Protein AF-A0AA88Y1U9-F1 (afdb_monomer_lite)

Organism: Pinctada imbricata (NCBI:txid66713)

Structure (mmCIF, N/CA/C/O backbone):
data_AF-A0AA88Y1U9-F1
#
_entry.id   AF-A0AA88Y1U9-F1
#
loop_
_atom_site.group_PDB
_atom_site.id
_atom_site.type_symbol
_atom_site.label_atom_id
_atom_site.label_alt_id
_atom_site.label_comp_id
_atom_site.label_asym_id
_atom_site.label_entity_id
_atom_site.label_seq_id
_atom_site.pdbx_PDB_ins_code
_atom_site.Cartn_x
_atom_site.Cartn_y
_atom_site.Cartn_z
_atom_site.occupancy
_atom_site.B_iso_or_equiv
_atom_site.auth_seq_id
_atom_site.auth_comp_id
_atom_site.auth_asym_id
_atom_site.auth_atom_id
_atom_site.pdbx_PDB_model_num
ATOM 1 N N . MET A 1 1 ? -5.758 51.420 25.381 1.00 36.38 1 MET A N 1
ATOM 2 C CA . MET A 1 1 ? -6.878 50.527 25.041 1.00 36.38 1 MET A CA 1
ATOM 3 C C . MET A 1 1 ? -6.573 50.091 23.621 1.00 36.38 1 MET A C 1
ATOM 5 O O . MET A 1 1 ? -6.833 50.848 22.703 1.00 36.38 1 MET A O 1
ATOM 9 N N . GLU A 1 2 ? -5.790 49.022 23.488 1.00 37.34 2 GLU A N 1
ATOM 10 C CA . GLU A 1 2 ? -5.389 48.462 22.191 1.00 37.34 2 GLU A CA 1
ATOM 11 C C . GLU A 1 2 ? -6.467 47.459 21.787 1.00 37.34 2 GLU A C 1
ATOM 13 O O . GLU A 1 2 ? -6.742 46.513 22.527 1.00 37.34 2 GLU A O 1
ATOM 18 N N . GLU A 1 3 ? -7.131 47.739 20.669 1.00 34.06 3 GLU A N 1
ATOM 19 C CA . GLU A 1 3 ? -8.146 46.877 20.071 1.00 34.06 3 GLU A CA 1
ATOM 20 C C . GLU A 1 3 ? -7.476 45.636 19.475 1.00 34.06 3 GLU A C 1
ATOM 22 O O . GLU A 1 3 ? -6.518 45.722 18.708 1.00 34.06 3 GLU A O 1
ATOM 27 N N . ILE A 1 4 ? -7.972 44.468 19.871 1.00 36.25 4 ILE A N 1
ATOM 28 C CA . ILE A 1 4 ? -7.560 43.175 19.333 1.00 36.25 4 ILE A CA 1
ATOM 29 C C . ILE A 1 4 ? -8.359 42.964 18.042 1.00 36.25 4 ILE A C 1
ATOM 31 O O . ILE A 1 4 ? -9.563 42.734 18.102 1.00 36.25 4 ILE A O 1
ATOM 35 N N . GLU A 1 5 ? -7.700 43.054 16.884 1.00 36.53 5 GLU A N 1
ATOM 36 C CA . GLU A 1 5 ? -8.257 42.624 15.594 1.00 36.53 5 GLU A CA 1
ATOM 37 C C . GLU A 1 5 ? -8.439 41.096 15.592 1.00 36.53 5 GLU A C 1
ATOM 39 O O . GLU A 1 5 ? -7.468 40.334 15.529 1.00 36.53 5 GLU A O 1
ATOM 44 N N . GLU A 1 6 ? -9.689 40.633 15.632 1.00 34.62 6 GLU A N 1
ATOM 45 C CA . GLU A 1 6 ? -10.038 39.253 15.295 1.00 34.62 6 GLU A CA 1
ATOM 46 C C . GLU A 1 6 ? -9.865 39.047 13.784 1.00 34.62 6 GLU A C 1
ATOM 48 O O . GLU A 1 6 ? -10.647 39.534 12.970 1.00 34.62 6 GLU A O 1
ATOM 53 N N . ARG A 1 7 ? -8.815 38.321 13.386 1.00 34.34 7 ARG A N 1
ATOM 54 C CA . ARG A 1 7 ? -8.676 37.824 12.013 1.00 34.34 7 ARG A CA 1
ATOM 55 C C . ARG A 1 7 ? -9.454 36.523 11.882 1.00 34.34 7 ARG A C 1
ATOM 57 O O . ARG A 1 7 ? -9.049 35.508 12.447 1.00 34.34 7 ARG A O 1
ATOM 64 N N . GLU A 1 8 ? -10.546 36.561 11.124 1.00 34.31 8 GLU A N 1
ATOM 65 C CA . GLU A 1 8 ? -11.287 35.368 10.718 1.00 34.31 8 GLU A CA 1
ATOM 66 C C . GLU A 1 8 ? -10.338 34.369 10.040 1.00 34.31 8 GLU A C 1
ATOM 68 O O . GLU A 1 8 ? -9.573 34.706 9.130 1.00 34.31 8 GLU A O 1
ATOM 73 N N . ALA A 1 9 ? -10.356 33.127 10.524 1.00 34.34 9 ALA A N 1
ATOM 74 C CA . ALA A 1 9 ? -9.626 32.034 9.912 1.00 34.34 9 ALA A CA 1
ATOM 75 C C . ALA A 1 9 ? -10.225 31.782 8.525 1.00 34.34 9 ALA A C 1
ATOM 77 O O . ALA A 1 9 ? -11.358 31.326 8.406 1.00 34.34 9 ALA A O 1
ATOM 78 N N . ALA A 1 10 ? -9.467 32.105 7.477 1.00 32.41 10 ALA A N 1
ATOM 79 C CA . ALA A 1 10 ? -9.840 31.769 6.115 1.00 32.41 10 ALA A CA 1
ATOM 80 C C . ALA A 1 10 ? -9.986 30.245 6.002 1.00 32.41 10 ALA A C 1
ATOM 82 O O . ALA A 1 10 ? -8.993 29.514 6.051 1.00 32.41 10 ALA A O 1
ATOM 83 N N . ASP A 1 11 ? -11.226 29.777 5.861 1.00 31.45 11 ASP A N 1
ATOM 84 C CA . ASP A 1 11 ? -11.521 28.401 5.492 1.00 31.45 11 ASP A CA 1
ATOM 85 C C . ASP A 1 11 ? -10.835 28.109 4.156 1.00 31.45 11 ASP A C 1
ATOM 87 O O . ASP A 1 11 ? -11.200 28.627 3.097 1.00 31.45 11 ASP A O 1
ATOM 91 N N . ILE A 1 12 ? -9.797 27.274 4.208 1.00 35.47 12 ILE A N 1
ATOM 92 C CA . ILE A 1 12 ? -9.164 26.715 3.020 1.00 35.47 12 ILE A CA 1
ATOM 93 C C . ILE A 1 12 ? -10.166 25.719 2.438 1.00 35.47 12 ILE A C 1
ATOM 95 O O . ILE A 1 12 ? -10.174 24.535 2.781 1.00 35.47 12 ILE A O 1
ATOM 99 N N . VAL A 1 13 ? -11.038 26.214 1.562 1.00 31.66 13 VAL A N 1
ATOM 100 C CA . VAL A 1 13 ? -11.846 25.380 0.677 1.00 31.66 13 VAL A CA 1
ATOM 101 C C . VAL A 1 13 ? -10.869 24.681 -0.261 1.00 31.66 13 VAL A C 1
ATOM 103 O O . VAL A 1 13 ? -10.379 25.263 -1.229 1.00 31.66 13 VAL A O 1
ATOM 106 N N . TYR A 1 14 ? -10.543 23.427 0.050 1.00 38.19 14 TYR A N 1
ATOM 107 C CA . TYR A 1 14 ? -9.938 22.533 -0.925 1.00 38.19 14 TYR A CA 1
ATOM 108 C C . TYR A 1 14 ? -10.957 22.370 -2.050 1.00 38.19 14 TYR A C 1
ATOM 110 O O . TYR A 1 14 ? -11.951 21.668 -1.894 1.00 38.19 14 TYR A O 1
ATOM 118 N N . GLY A 1 15 ? -10.738 23.076 -3.158 1.00 31.67 15 GLY A N 1
ATOM 119 C CA . GLY A 1 15 ? -11.457 22.803 -4.388 1.00 31.67 15 GLY A CA 1
ATOM 120 C C . GLY A 1 15 ? -11.212 21.348 -4.758 1.00 31.67 15 GLY A C 1
ATOM 121 O O . GLY A 1 15 ? -10.072 20.965 -5.023 1.00 31.67 15 GLY A O 1
ATOM 122 N N . GLU A 1 16 ? -12.272 20.545 -4.740 1.0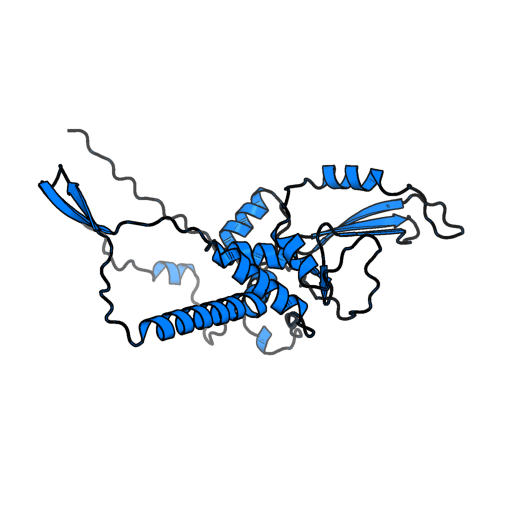0 39.91 16 GLU A N 1
ATOM 123 C CA . GLU A 1 16 ? -12.313 19.275 -5.449 1.00 39.91 16 GLU A CA 1
ATOM 124 C C . GLU A 1 16 ? -12.127 19.608 -6.929 1.00 39.91 16 GLU A C 1
ATOM 126 O O . GLU A 1 16 ? -13.058 19.983 -7.638 1.00 39.91 16 GLU A O 1
ATOM 131 N N . LYS A 1 17 ? -10.878 19.558 -7.390 1.00 35.09 17 LYS A N 1
ATOM 132 C CA . LYS A 1 17 ? -10.650 19.183 -8.772 1.00 35.09 17 LYS A CA 1
ATOM 133 C C . LYS A 1 17 ? -10.941 17.696 -8.816 1.00 35.09 17 LYS A C 1
ATOM 135 O O . LYS A 1 17 ? -10.204 16.897 -8.238 1.00 35.09 17 LYS A O 1
ATOM 140 N N . ASP A 1 18 ? -12.061 17.357 -9.435 1.00 37.19 18 ASP A N 1
ATOM 141 C CA . ASP A 1 18 ? -12.240 16.043 -10.023 1.00 37.19 18 ASP A CA 1
ATOM 142 C C . ASP A 1 18 ? -11.160 15.908 -11.100 1.00 37.19 18 ASP A C 1
ATOM 144 O O . ASP A 1 18 ? -11.355 16.269 -12.260 1.00 37.19 18 ASP A O 1
ATOM 148 N N . ASP A 1 19 ? -9.973 15.473 -10.677 1.00 35.91 19 ASP A N 1
ATOM 149 C CA . ASP A 1 19 ? -8.932 14.974 -11.564 1.00 35.91 19 ASP A CA 1
ATOM 150 C C . ASP A 1 19 ? -9.428 13.623 -12.110 1.00 35.91 19 ASP A C 1
ATOM 152 O O . ASP A 1 19 ? -8.949 12.553 -11.741 1.00 35.91 19 ASP A O 1
ATOM 156 N N . ASP A 1 20 ? -10.432 13.688 -12.987 1.00 40.12 20 ASP A N 1
ATOM 157 C CA . ASP A 1 20 ? -10.845 12.642 -13.931 1.00 40.12 20 ASP A CA 1
ATOM 158 C C . ASP A 1 20 ? -9.807 12.534 -15.077 1.00 40.12 20 ASP A C 1
ATOM 160 O O . ASP A 1 20 ? -10.129 12.312 -16.245 1.00 40.12 20 ASP A O 1
ATOM 164 N N . ASP A 1 21 ? -8.525 12.720 -14.751 1.00 37.62 21 ASP A N 1
ATOM 165 C CA . ASP A 1 21 ? -7.414 12.541 -15.677 1.00 37.62 21 ASP A CA 1
ATOM 166 C C . ASP A 1 21 ? -7.117 11.043 -15.772 1.00 37.62 21 ASP A C 1
ATOM 168 O O . ASP A 1 21 ? -6.319 10.506 -15.006 1.00 37.62 21 ASP A O 1
ATOM 172 N N . ASP A 1 22 ? -7.822 10.384 -16.700 1.00 43.00 22 ASP A N 1
ATOM 173 C CA . ASP A 1 22 ? -7.445 9.158 -17.424 1.00 43.00 22 ASP A CA 1
ATOM 174 C C . ASP A 1 22 ? -6.443 8.257 -16.673 1.00 43.00 22 ASP A C 1
ATOM 176 O O . ASP A 1 22 ? -5.303 8.030 -17.094 1.00 43.00 22 ASP A O 1
ATOM 180 N N . GLU A 1 23 ? -6.844 7.776 -15.492 1.00 41.03 23 GLU A N 1
ATOM 181 C CA . GLU A 1 23 ? -5.995 6.906 -14.692 1.00 41.03 23 GLU A CA 1
ATOM 182 C C . GLU A 1 23 ? -5.887 5.565 -15.422 1.00 41.03 23 GLU A C 1
ATOM 184 O O . GLU A 1 23 ? -6.873 4.839 -15.566 1.00 41.03 23 GLU A O 1
ATOM 189 N N . THR A 1 24 ? -4.676 5.212 -15.869 1.00 39.81 24 THR A N 1
ATOM 190 C CA . THR A 1 24 ? -4.354 3.863 -16.345 1.00 39.81 24 THR A CA 1
ATOM 191 C C . THR A 1 24 ? -4.876 2.853 -15.335 1.00 39.81 24 THR A C 1
ATOM 193 O O . THR A 1 24 ? -4.304 2.694 -14.257 1.00 39.81 24 THR A O 1
ATOM 196 N N . VAL A 1 25 ? -5.991 2.206 -15.679 1.00 43.97 25 VAL A N 1
ATOM 197 C CA . VAL A 1 25 ? -6.664 1.250 -14.808 1.00 43.97 25 VAL A CA 1
ATOM 198 C C . VAL A 1 25 ? -5.683 0.120 -14.549 1.00 43.97 25 VAL A C 1
ATOM 200 O O . VAL A 1 25 ? -5.387 -0.664 -15.452 1.00 43.97 25 VAL A O 1
ATOM 203 N N . GLU A 1 26 ? -5.171 0.045 -13.324 1.00 51.50 26 GLU A N 1
ATOM 204 C CA . GLU A 1 26 ? -4.328 -1.053 -12.868 1.00 51.50 26 GLU A CA 1
ATOM 205 C C . GLU A 1 26 ? -5.144 -2.345 -12.949 1.00 51.50 26 GLU A C 1
ATOM 207 O O . GLU A 1 26 ? -5.971 -2.670 -12.083 1.00 51.50 26 GLU A O 1
ATOM 212 N N . SER A 1 27 ? -4.966 -3.053 -14.061 1.00 54.16 27 SER A N 1
ATOM 213 C CA . SER A 1 27 ? -5.475 -4.398 -14.247 1.00 54.16 27 SER A CA 1
ATOM 214 C C . SER A 1 27 ? -4.444 -5.361 -13.685 1.00 54.16 27 SER A C 1
ATOM 216 O O . SER A 1 27 ? -3.319 -5.429 -14.184 1.00 54.16 27 SER A O 1
ATOM 218 N N . GLU A 1 28 ? -4.841 -6.103 -12.654 1.00 63.53 28 GLU A N 1
ATOM 219 C CA . GLU A 1 28 ? -4.108 -7.287 -12.217 1.00 63.53 28 GLU A CA 1
ATOM 220 C C . GLU A 1 28 ? -3.889 -8.230 -13.405 1.00 63.53 28 GLU A C 1
ATOM 222 O O . GLU A 1 28 ? -4.702 -8.268 -14.334 1.00 63.53 28 GLU A O 1
ATOM 227 N N . SER A 1 29 ? -2.789 -8.981 -13.396 1.00 59.22 29 SER A N 1
ATOM 228 C CA . SER A 1 29 ? -2.514 -9.910 -14.489 1.00 59.22 29 SER A CA 1
ATOM 229 C C . SER A 1 29 ? -3.546 -11.037 -14.497 1.00 59.22 29 SER A C 1
ATOM 231 O O . SER A 1 29 ? -3.710 -11.730 -13.493 1.00 59.22 29 SER A O 1
ATOM 233 N N . GLU A 1 30 ? -4.205 -11.238 -15.640 1.00 55.09 30 GLU A N 1
ATOM 234 C CA . GLU A 1 30 ? -5.168 -12.331 -15.852 1.00 55.09 30 GLU A CA 1
ATOM 235 C C . GLU A 1 30 ? -4.477 -13.705 -15.866 1.00 55.09 30 GLU A C 1
ATOM 237 O O . GLU A 1 30 ? -5.093 -14.711 -15.518 1.00 55.09 30 GLU A O 1
ATOM 242 N N . ASP A 1 31 ? -3.185 -13.735 -16.204 1.00 56.34 31 ASP A N 1
ATOM 243 C CA . ASP A 1 31 ? -2.359 -14.936 -16.208 1.00 56.34 31 ASP A CA 1
ATOM 244 C C . ASP A 1 31 ? -1.507 -15.030 -14.928 1.00 56.34 31 ASP A C 1
ATOM 246 O O . ASP A 1 31 ? -0.543 -14.287 -14.727 1.00 56.34 31 ASP A O 1
ATOM 250 N N . GLU A 1 32 ? -1.857 -15.959 -14.036 1.00 55.56 32 GLU A N 1
ATOM 251 C CA . GLU A 1 32 ? -1.073 -16.262 -12.829 1.00 55.56 32 GLU A CA 1
ATOM 252 C C . GLU A 1 32 ? 0.241 -17.004 -13.133 1.00 55.56 32 GLU A C 1
ATOM 254 O O . GLU A 1 32 ? 1.115 -17.072 -12.262 1.00 55.56 32 GLU A O 1
ATOM 259 N N . THR A 1 33 ? 0.395 -17.540 -14.350 1.00 51.06 33 THR A N 1
ATOM 260 C CA . THR A 1 33 ? 1.577 -18.289 -14.807 1.00 51.06 33 THR A CA 1
ATOM 261 C C . THR A 1 33 ? 2.585 -17.435 -15.573 1.00 51.06 33 THR A C 1
ATOM 263 O O . THR A 1 33 ? 3.674 -17.910 -15.904 1.00 51.06 33 THR A O 1
ATOM 266 N N . GLU A 1 34 ? 2.268 -16.160 -15.812 1.00 57.88 34 GLU A N 1
ATOM 267 C CA . GLU A 1 34 ? 3.143 -15.233 -16.516 1.00 57.88 34 GLU A CA 1
ATOM 268 C C . GLU A 1 34 ? 4.486 -15.097 -15.774 1.00 57.88 34 GLU A C 1
ATOM 270 O O . GLU A 1 34 ? 4.547 -14.557 -14.664 1.00 57.88 34 GLU A O 1
ATOM 275 N N . VAL A 1 35 ? 5.569 -15.575 -16.405 1.00 55.47 35 VAL A N 1
ATOM 276 C CA . VAL A 1 35 ? 6.918 -15.625 -15.823 1.00 55.47 35 VAL A CA 1
ATOM 277 C C . VAL A 1 35 ? 7.289 -14.257 -15.267 1.00 55.47 35 VAL A C 1
ATOM 279 O O . VAL A 1 35 ? 7.517 -13.284 -15.992 1.00 55.47 35 VAL A O 1
ATOM 282 N N . ILE A 1 36 ? 7.332 -14.183 -13.943 1.00 66.06 36 ILE A N 1
ATOM 283 C CA . ILE A 1 36 ? 7.753 -12.992 -13.235 1.00 66.06 36 ILE A CA 1
ATOM 284 C C . ILE A 1 36 ? 9.270 -12.939 -13.409 1.00 66.06 36 ILE A C 1
ATOM 286 O O . ILE A 1 36 ? 9.971 -13.897 -13.089 1.00 66.06 36 ILE A O 1
ATOM 290 N N . GLY A 1 37 ? 9.770 -11.873 -14.038 1.00 67.12 37 GLY A N 1
ATOM 291 C CA . GLY A 1 37 ? 11.188 -11.783 -14.371 1.00 67.12 37 GLY A CA 1
ATOM 292 C C . GLY A 1 37 ? 12.086 -12.024 -13.147 1.00 67.12 37 GLY A C 1
ATOM 293 O O . GLY A 1 37 ? 11.680 -11.737 -12.022 1.00 67.12 37 GLY A O 1
ATOM 294 N N . PRO A 1 38 ? 13.317 -12.517 -13.348 1.00 77.81 38 PRO A N 1
ATOM 295 C CA . PRO A 1 38 ? 14.179 -13.063 -12.289 1.00 77.81 38 PRO A CA 1
ATOM 296 C C . PRO A 1 38 ? 14.572 -12.085 -11.167 1.00 77.81 38 PRO A C 1
ATOM 298 O O . PRO A 1 38 ? 15.208 -12.494 -10.202 1.00 77.81 38 PRO A O 1
ATOM 301 N N . GLY A 1 39 ? 14.257 -10.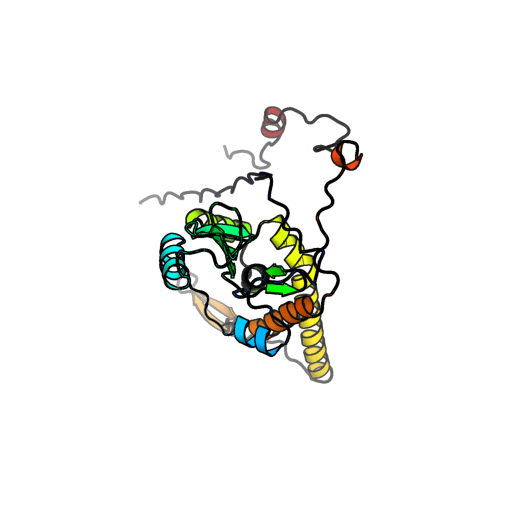795 -11.292 1.00 82.88 39 GLY A N 1
ATOM 302 C CA . GLY A 1 39 ? 14.486 -9.781 -10.266 1.00 82.88 39 GLY A CA 1
ATOM 303 C C . GLY A 1 39 ? 13.237 -9.371 -9.490 1.00 82.88 39 GLY A C 1
ATOM 304 O O . GLY A 1 39 ? 13.273 -8.334 -8.838 1.00 82.88 39 GLY A O 1
ATOM 305 N N . ILE A 1 40 ? 12.124 -10.091 -9.590 1.00 88.38 40 ILE A N 1
ATOM 306 C CA . ILE A 1 40 ? 10.878 -9.722 -8.912 1.00 88.38 40 ILE A CA 1
ATOM 307 C C . ILE A 1 40 ? 10.554 -10.777 -7.855 1.00 88.38 40 ILE A C 1
ATOM 309 O O . ILE A 1 40 ? 10.282 -11.932 -8.180 1.00 88.38 40 ILE A O 1
ATOM 313 N N . SER A 1 41 ? 10.547 -10.359 -6.592 1.00 90.75 41 SER A N 1
ATOM 314 C CA . SER A 1 41 ? 10.147 -11.206 -5.468 1.00 90.75 41 SER A CA 1
ATOM 315 C C . SER A 1 41 ? 8.628 -11.357 -5.434 1.00 90.75 41 SER A C 1
ATOM 317 O O . SER A 1 41 ? 7.914 -10.354 -5.445 1.00 90.75 41 SER A O 1
ATOM 319 N N . LYS A 1 42 ? 8.127 -12.595 -5.370 1.00 91.25 42 LYS A N 1
ATOM 320 C CA . LYS A 1 42 ? 6.702 -12.890 -5.174 1.00 91.25 42 LYS A CA 1
ATOM 321 C C . LYS A 1 42 ? 6.476 -13.381 -3.746 1.00 91.25 42 LYS A C 1
ATOM 323 O O . LYS A 1 42 ? 7.122 -14.342 -3.349 1.00 91.25 42 LYS A O 1
ATOM 328 N N . MET A 1 43 ? 5.551 -12.760 -3.018 1.00 91.50 43 MET A N 1
ATOM 329 C CA . MET A 1 43 ? 5.131 -13.233 -1.696 1.00 91.50 43 MET A CA 1
ATOM 330 C C . MET A 1 43 ? 4.200 -14.434 -1.836 1.00 91.50 43 MET A C 1
ATOM 332 O O . MET A 1 43 ? 3.297 -14.431 -2.681 1.00 91.50 43 MET A O 1
ATOM 336 N N . SER A 1 44 ? 4.433 -15.454 -1.017 1.00 89.00 44 SER A N 1
ATOM 337 C CA . SER A 1 44 ? 3.754 -16.748 -1.128 1.00 89.00 44 SER A CA 1
ATOM 338 C C . SER A 1 44 ? 3.320 -17.358 0.203 1.00 89.00 44 SER A C 1
ATOM 340 O O . SER A 1 44 ? 2.405 -18.180 0.202 1.00 89.00 44 SER A O 1
ATOM 342 N N . ASN A 1 45 ? 3.927 -16.949 1.316 1.00 93.12 45 ASN A N 1
ATOM 343 C CA . ASN A 1 45 ? 3.636 -17.456 2.657 1.00 93.12 45 ASN A CA 1
ATOM 344 C C . ASN A 1 45 ? 3.496 -16.309 3.673 1.00 93.12 45 ASN A C 1
ATOM 346 O O . ASN A 1 45 ? 3.620 -15.128 3.335 1.00 93.12 45 ASN A O 1
ATOM 350 N N . ASP A 1 46 ? 3.201 -16.658 4.921 1.00 94.88 46 ASP A N 1
ATOM 351 C CA . ASP A 1 46 ? 3.053 -15.697 6.005 1.00 94.88 46 ASP A CA 1
ATOM 352 C C . ASP A 1 46 ? 4.391 -15.133 6.501 1.00 94.88 46 ASP A C 1
ATOM 354 O O . ASP A 1 46 ? 4.424 -13.992 6.970 1.00 94.88 46 ASP A O 1
ATOM 358 N N . GLU A 1 47 ? 5.497 -15.875 6.387 1.00 95.19 47 GLU A N 1
ATOM 35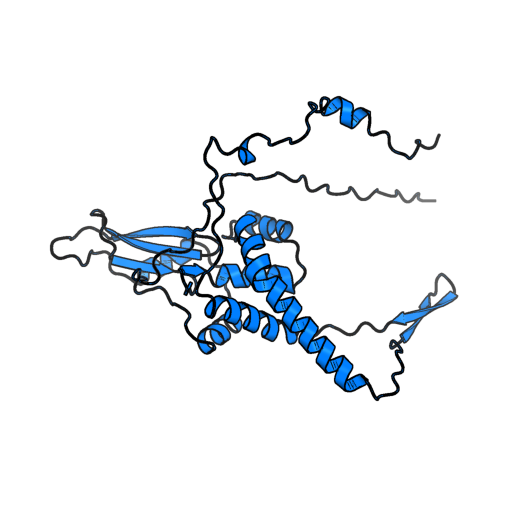9 C CA . GLU A 1 47 ? 6.829 -15.347 6.697 1.00 95.19 47 GLU A CA 1
ATOM 360 C C . GLU A 1 47 ? 7.220 -14.181 5.784 1.00 95.19 47 GLU A C 1
ATOM 362 O O . GLU A 1 47 ? 7.741 -13.179 6.275 1.00 95.19 47 GLU A O 1
ATOM 367 N N . ASP A 1 48 ? 6.916 -14.265 4.487 1.00 94.62 48 ASP A N 1
ATOM 368 C CA . ASP A 1 48 ? 7.143 -13.192 3.515 1.00 94.62 48 ASP A CA 1
ATOM 369 C C . ASP A 1 48 ? 6.375 -11.927 3.927 1.00 94.62 48 ASP A C 1
ATOM 371 O O . ASP A 1 48 ? 6.907 -10.816 3.882 1.00 94.62 48 ASP A O 1
ATOM 375 N N . VAL A 1 49 ? 5.125 -12.096 4.379 1.00 95.62 49 VAL A N 1
ATOM 376 C CA . VAL A 1 49 ? 4.277 -10.994 4.854 1.00 95.62 49 VAL A CA 1
ATOM 377 C C . VAL A 1 49 ? 4.856 -10.369 6.120 1.00 95.62 49 VAL A C 1
ATOM 379 O O . VAL A 1 49 ? 4.959 -9.146 6.200 1.00 95.62 49 VAL A O 1
ATOM 382 N N . LYS A 1 50 ? 5.262 -11.180 7.104 1.00 95.31 50 LYS A N 1
ATOM 383 C CA . LYS A 1 50 ? 5.902 -10.684 8.336 1.00 95.31 50 LYS A CA 1
ATOM 384 C C . LYS A 1 50 ? 7.181 -9.919 8.012 1.00 95.31 50 LYS A C 1
ATOM 386 O O . LYS A 1 50 ? 7.352 -8.799 8.483 1.00 95.31 50 LYS A O 1
ATOM 391 N N . SER A 1 51 ? 8.025 -10.483 7.147 1.00 94.75 51 SER A N 1
ATOM 392 C CA . SER A 1 51 ? 9.261 -9.839 6.710 1.00 94.75 51 SER A CA 1
ATOM 393 C C . SER A 1 51 ? 8.995 -8.501 6.031 1.00 94.75 51 SER A C 1
ATOM 395 O O . SER A 1 51 ? 9.742 -7.566 6.283 1.00 94.75 51 SER A O 1
ATOM 397 N N . LEU A 1 52 ? 7.956 -8.386 5.196 1.00 94.06 52 LEU A N 1
ATOM 398 C CA . LEU A 1 52 ? 7.581 -7.117 4.568 1.00 94.06 52 LEU A CA 1
ATOM 399 C C . LEU A 1 52 ? 7.113 -6.084 5.604 1.00 94.06 52 LEU A C 1
ATOM 401 O O . LEU A 1 52 ? 7.478 -4.917 5.510 1.00 94.06 52 LEU A O 1
ATOM 405 N N . LEU A 1 53 ? 6.277 -6.492 6.563 1.00 94.19 53 LEU A N 1
ATOM 406 C CA . LEU A 1 53 ? 5.698 -5.584 7.560 1.00 94.19 53 LEU A CA 1
ATOM 407 C C . LEU A 1 53 ? 6.716 -5.096 8.599 1.00 94.19 53 LEU A C 1
ATOM 409 O O . LEU A 1 53 ? 6.520 -4.023 9.172 1.00 94.19 53 LEU A O 1
ATOM 413 N N . ASP A 1 54 ? 7.776 -5.865 8.842 1.00 93.62 54 ASP A N 1
ATOM 414 C CA . ASP A 1 54 ? 8.893 -5.459 9.698 1.00 93.62 54 ASP A CA 1
ATOM 415 C C . ASP A 1 54 ? 10.030 -4.760 8.919 1.00 93.62 54 ASP A C 1
ATOM 417 O O . ASP A 1 54 ? 10.930 -4.195 9.543 1.00 93.62 54 ASP A O 1
ATOM 421 N N . ASP A 1 55 ? 9.993 -4.756 7.580 1.00 93.94 55 ASP A N 1
ATOM 422 C CA . ASP A 1 55 ? 10.980 -4.061 6.746 1.00 93.94 55 ASP A CA 1
ATOM 423 C C . ASP A 1 55 ? 10.824 -2.530 6.808 1.00 93.94 55 ASP A C 1
ATOM 425 O O . ASP A 1 55 ? 9.752 -1.970 7.066 1.00 93.94 55 ASP A O 1
ATOM 429 N N . HIS A 1 56 ? 11.916 -1.822 6.530 1.00 91.31 56 HIS A N 1
ATOM 430 C CA . HIS A 1 56 ? 11.939 -0.368 6.463 1.00 91.31 56 HIS A CA 1
ATOM 431 C C . HIS A 1 56 ? 11.838 0.131 5.021 1.00 91.31 56 HIS A C 1
ATOM 433 O O . HIS A 1 56 ? 12.706 -0.108 4.185 1.00 91.31 56 HIS A O 1
ATOM 439 N N . CYS A 1 57 ? 10.817 0.945 4.747 1.00 90.31 57 CYS A N 1
ATOM 440 C CA . CYS A 1 57 ? 10.694 1.639 3.470 1.00 90.31 57 CYS A CA 1
ATOM 441 C C . CYS A 1 57 ? 11.565 2.906 3.444 1.00 90.31 57 CYS A C 1
ATOM 443 O O . CYS A 1 57 ? 11.434 3.782 4.301 1.00 90.31 57 CYS A O 1
ATOM 445 N N . ALA A 1 58 ? 12.411 3.040 2.421 1.00 91.56 58 ALA A N 1
ATOM 446 C CA . ALA A 1 58 ? 13.217 4.234 2.176 1.00 91.56 58 ALA A CA 1
ATOM 447 C C . ALA A 1 58 ? 12.658 5.068 1.012 1.00 91.56 58 ALA A C 1
ATOM 449 O O . ALA A 1 58 ? 12.143 4.530 0.032 1.00 91.56 58 ALA A O 1
ATOM 450 N N . LEU A 1 59 ? 12.819 6.392 1.085 1.00 91.62 59 LEU A N 1
ATOM 451 C CA . LEU A 1 59 ? 12.576 7.283 -0.051 1.00 91.62 59 LEU A CA 1
ATOM 452 C C . LEU A 1 59 ? 13.812 7.301 -0.956 1.00 91.62 59 LEU A C 1
ATOM 454 O O . LEU A 1 59 ? 14.892 7.710 -0.531 1.00 91.62 59 LEU A O 1
ATOM 458 N N . VAL A 1 60 ? 13.651 6.872 -2.209 1.00 92.75 60 VAL A N 1
ATOM 459 C CA . VAL A 1 60 ? 14.748 6.771 -3.183 1.00 92.75 60 VAL A CA 1
ATOM 460 C C . VAL A 1 60 ? 14.407 7.560 -4.442 1.00 92.75 60 VAL A C 1
ATOM 462 O O . VAL A 1 60 ? 13.365 7.357 -5.060 1.00 92.75 60 VAL A O 1
ATOM 465 N N . PHE A 1 61 ? 15.313 8.445 -4.861 1.00 93.81 61 PHE A N 1
ATOM 466 C CA . PHE A 1 61 ? 15.164 9.185 -6.113 1.00 93.81 61 PHE A CA 1
ATOM 467 C C . PHE A 1 61 ? 15.428 8.290 -7.326 1.00 93.81 61 PHE A C 1
ATOM 469 O O . PHE A 1 61 ? 16.385 7.513 -7.347 1.00 93.81 61 PHE A O 1
ATOM 476 N N . VAL A 1 62 ? 14.639 8.475 -8.387 1.00 92.06 62 VAL A N 1
ATOM 477 C CA . VAL A 1 62 ? 14.734 7.695 -9.634 1.00 92.06 62 VAL A CA 1
ATOM 478 C C . VAL A 1 62 ? 16.150 7.703 -10.223 1.00 92.06 62 VAL A C 1
ATOM 480 O O . VAL A 1 62 ? 16.639 6.674 -10.679 1.00 92.06 62 VAL A O 1
ATOM 483 N N . THR A 1 63 ? 16.859 8.832 -10.166 1.00 93.00 63 THR A N 1
ATOM 484 C CA . THR A 1 63 ? 18.239 8.939 -10.670 1.00 93.00 63 THR A CA 1
ATOM 485 C C . THR A 1 63 ? 19.219 8.045 -9.909 1.00 93.00 63 THR A C 1
ATOM 487 O O . THR A 1 63 ? 20.050 7.388 -10.534 1.00 93.00 63 THR A O 1
ATOM 490 N N . GLN A 1 64 ? 19.097 7.973 -8.581 1.00 93.94 64 GLN A N 1
ATOM 491 C CA . GLN A 1 64 ? 19.913 7.105 -7.726 1.00 93.94 64 GLN A CA 1
ATOM 492 C C . GLN A 1 64 ? 19.576 5.629 -7.966 1.00 93.94 64 GLN A C 1
ATOM 494 O O . GLN A 1 64 ? 20.470 4.789 -8.064 1.00 93.94 64 GLN A O 1
ATOM 499 N N . LEU A 1 65 ? 18.292 5.319 -8.167 1.00 91.94 65 LEU A N 1
ATOM 500 C CA . LEU A 1 65 ? 17.851 3.971 -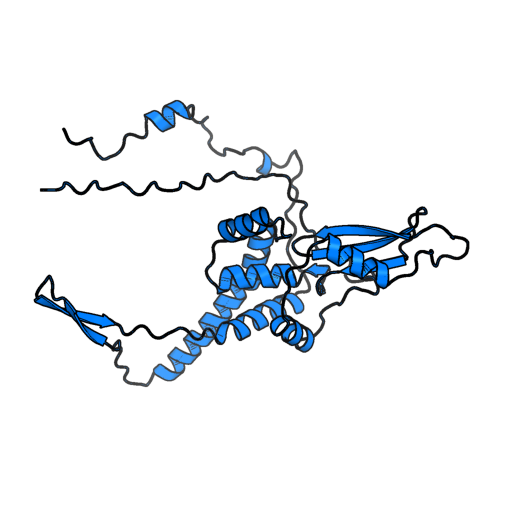8.515 1.00 91.94 65 LEU A CA 1
ATOM 501 C C . LEU A 1 65 ? 18.434 3.505 -9.860 1.00 91.94 65 LEU A C 1
ATOM 503 O O . LEU A 1 65 ? 18.915 2.379 -9.962 1.00 91.94 65 LEU A O 1
ATOM 507 N N . ILE A 1 66 ? 18.462 4.377 -10.875 1.00 90.56 66 ILE A N 1
ATOM 508 C CA . ILE A 1 66 ? 19.093 4.083 -12.174 1.00 90.56 66 ILE A CA 1
ATOM 509 C C . ILE A 1 66 ? 20.596 3.842 -12.010 1.00 90.56 66 ILE A C 1
ATOM 511 O O . ILE A 1 66 ? 21.140 2.940 -12.647 1.00 90.56 66 ILE A O 1
ATOM 515 N N . GLN A 1 67 ? 21.283 4.631 -11.178 1.00 91.25 67 GLN A N 1
ATOM 516 C CA . GLN A 1 67 ? 22.709 4.426 -10.909 1.00 91.25 67 GLN A CA 1
ATOM 517 C C . GLN A 1 67 ? 22.966 3.036 -10.318 1.00 91.25 67 GLN A C 1
ATOM 519 O O . GLN A 1 67 ? 23.834 2.325 -10.818 1.00 91.25 67 GLN A O 1
ATOM 524 N N . LEU A 1 68 ? 22.162 2.609 -9.340 1.00 90.38 68 LEU A N 1
ATOM 525 C CA . LEU A 1 68 ? 22.252 1.266 -8.763 1.00 90.38 68 LEU A CA 1
ATOM 526 C C . LEU A 1 68 ? 21.922 0.175 -9.794 1.00 90.38 68 LEU A C 1
ATOM 528 O O . LEU A 1 68 ? 22.624 -0.830 -9.888 1.00 90.38 68 LEU A O 1
ATOM 532 N N . ALA A 1 69 ? 20.895 0.389 -10.619 1.00 89.00 69 ALA A N 1
ATOM 533 C CA . ALA A 1 69 ? 20.497 -0.543 -11.670 1.00 89.00 69 ALA A CA 1
ATOM 534 C C . ALA A 1 69 ? 21.615 -0.768 -12.710 1.00 89.00 69 ALA A C 1
ATOM 536 O O . ALA A 1 69 ? 21.837 -1.898 -13.150 1.00 89.00 69 ALA A O 1
ATOM 537 N N . LYS A 1 70 ? 22.375 0.279 -13.057 1.00 87.81 70 LYS A N 1
ATOM 538 C CA . LYS A 1 70 ? 23.523 0.189 -13.978 1.00 87.81 70 LYS A CA 1
ATOM 539 C C . LYS A 1 70 ? 24.677 -0.665 -13.446 1.00 87.81 70 LYS A C 1
ATOM 541 O O . LYS A 1 70 ? 25.432 -1.194 -14.251 1.00 87.81 70 LYS A O 1
ATOM 546 N N . LEU A 1 71 ? 24.810 -0.833 -12.128 1.00 86.56 71 LEU A N 1
ATOM 547 C CA . LEU A 1 71 ? 25.871 -1.653 -11.526 1.00 86.56 71 LEU A CA 1
ATOM 548 C C . LEU A 1 71 ? 25.596 -3.162 -11.613 1.00 86.56 71 LEU A C 1
ATOM 550 O O . LEU A 1 71 ? 26.515 -3.959 -11.458 1.00 86.56 71 LEU A O 1
ATOM 554 N N . LYS A 1 72 ? 24.336 -3.566 -11.814 1.00 78.25 72 LYS A N 1
ATOM 555 C CA . LYS A 1 72 ? 23.901 -4.956 -11.611 1.00 78.25 72 LYS A CA 1
ATOM 556 C C . LYS A 1 72 ? 24.003 -5.840 -12.857 1.00 78.25 72 LYS A C 1
ATOM 558 O O . LYS A 1 72 ? 24.097 -7.056 -12.717 1.00 78.25 72 LYS A O 1
ATOM 563 N N . VAL A 1 73 ? 23.919 -5.269 -14.060 1.00 76.25 73 VAL A N 1
ATOM 564 C CA . VAL A 1 73 ? 23.740 -6.040 -15.303 1.00 76.25 73 VAL A CA 1
ATOM 565 C C . VAL A 1 73 ? 24.687 -5.545 -16.391 1.00 76.25 73 VAL A C 1
ATOM 567 O O . VAL A 1 73 ? 24.694 -4.357 -16.704 1.00 76.25 73 VAL A O 1
ATOM 570 N N . ASP A 1 74 ? 25.420 -6.467 -17.025 1.00 72.44 74 ASP A N 1
ATOM 571 C CA . ASP A 1 74 ? 26.312 -6.137 -18.142 1.00 72.44 74 ASP A CA 1
ATOM 572 C C . ASP A 1 74 ? 25.554 -5.485 -19.306 1.00 72.44 74 ASP A C 1
ATOM 574 O O . ASP A 1 74 ? 24.424 -5.872 -19.624 1.00 72.44 74 ASP A O 1
ATOM 578 N N . GLY A 1 75 ? 26.208 -4.561 -20.008 1.00 74.81 75 GLY A N 1
ATOM 579 C CA . GLY A 1 75 ? 25.604 -3.782 -21.092 1.00 74.81 75 GLY A CA 1
ATOM 580 C C . GLY A 1 75 ? 25.269 -4.561 -22.370 1.00 74.81 75 GLY A C 1
ATOM 581 O O . GLY A 1 75 ? 24.732 -3.967 -23.294 1.00 74.81 75 GLY A O 1
ATOM 582 N N . ASN A 1 76 ? 25.562 -5.862 -22.463 1.00 81.31 76 ASN A N 1
ATOM 583 C CA . ASN A 1 76 ? 25.368 -6.649 -23.686 1.00 81.31 76 ASN A CA 1
ATOM 584 C C . ASN A 1 76 ? 24.184 -7.621 -23.583 1.00 81.31 76 ASN A C 1
ATOM 586 O O . ASN A 1 76 ? 23.925 -8.215 -22.530 1.00 81.31 76 ASN A O 1
ATOM 590 N N . CYS A 1 77 ? 23.483 -7.812 -24.702 1.00 81.62 77 CYS A N 1
ATOM 591 C CA . CYS A 1 77 ? 22.400 -8.787 -24.824 1.00 81.62 77 CYS A CA 1
ATOM 592 C C . CYS A 1 77 ? 22.909 -10.239 -24.674 1.00 81.62 77 CYS A C 1
ATOM 594 O O . CYS A 1 77 ? 24.020 -10.560 -25.086 1.00 81.62 77 CYS A O 1
ATOM 596 N N . LEU A 1 78 ? 22.082 -11.123 -24.097 1.00 77.81 78 LEU A N 1
ATOM 597 C CA . LEU A 1 78 ? 22.402 -12.550 -23.903 1.00 77.81 78 LEU A CA 1
ATOM 598 C C . LEU A 1 78 ? 21.939 -13.444 -25.066 1.00 77.81 78 LEU A C 1
ATOM 600 O O . LEU A 1 78 ? 22.292 -14.623 -25.124 1.00 77.81 78 LEU A O 1
ATOM 604 N N . VAL A 1 79 ? 21.129 -12.911 -25.983 1.00 82.00 79 VAL A N 1
ATOM 605 C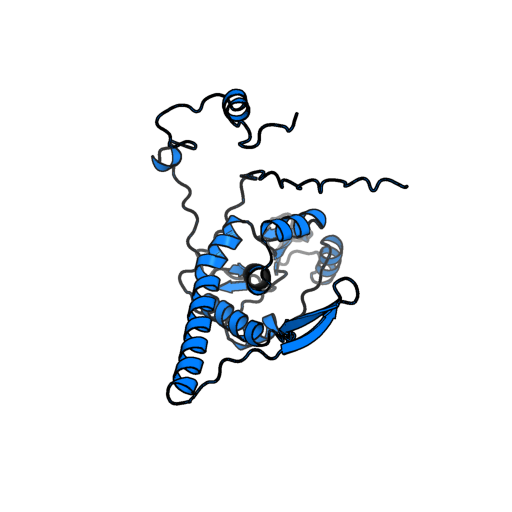 CA . VAL A 1 79 ? 20.589 -13.677 -27.112 1.00 82.00 79 VAL A CA 1
ATOM 606 C C . VAL A 1 79 ? 21.706 -13.959 -28.117 1.00 82.00 79 VAL A C 1
ATOM 608 O O . VAL A 1 79 ? 22.394 -13.042 -28.569 1.00 82.00 79 VAL A O 1
ATOM 611 N N . LYS A 1 80 ? 21.887 -15.234 -28.493 1.00 79.75 80 LYS A N 1
ATOM 612 C CA . LYS A 1 80 ? 22.908 -15.657 -29.466 1.00 79.75 80 LYS A CA 1
ATOM 613 C C . LYS A 1 80 ? 22.736 -14.885 -30.780 1.00 79.75 80 LYS A C 1
ATOM 615 O O . LYS A 1 80 ? 21.693 -14.972 -31.414 1.00 79.75 80 LYS A O 1
ATOM 620 N N . GLY A 1 81 ? 23.769 -14.142 -31.180 1.00 78.25 81 GLY A N 1
ATOM 621 C CA . GLY A 1 81 ? 23.761 -13.304 -32.387 1.00 78.25 81 GLY A CA 1
ATOM 622 C C . GLY A 1 81 ? 23.378 -11.837 -32.154 1.00 78.25 81 GLY A C 1
ATOM 623 O O . GLY A 1 81 ? 23.622 -11.013 -33.028 1.00 78.25 81 GLY A O 1
ATOM 624 N N . CYS A 1 82 ? 22.873 -11.476 -30.971 1.00 81.00 82 CYS A N 1
ATOM 625 C CA . CYS A 1 82 ? 22.588 -10.092 -30.601 1.00 81.00 82 CYS A CA 1
ATOM 626 C C . CYS A 1 82 ? 23.745 -9.521 -29.766 1.00 81.00 82 CYS A C 1
ATOM 628 O O . CYS A 1 82 ? 24.017 -9.997 -28.667 1.00 81.00 82 CYS A O 1
ATOM 630 N N . ARG A 1 83 ? 24.430 -8.492 -30.279 1.00 75.56 83 ARG A N 1
ATOM 631 C CA . ARG A 1 83 ? 25.501 -7.770 -29.558 1.00 75.56 83 ARG A CA 1
ATOM 632 C C . ARG A 1 83 ? 25.123 -6.335 -29.189 1.00 75.56 83 ARG A C 1
ATOM 634 O O . ARG A 1 83 ? 25.977 -5.605 -28.696 1.00 75.56 83 ARG A O 1
ATOM 641 N N . SER A 1 84 ? 23.869 -5.951 -29.426 1.00 83.44 84 SER A N 1
ATOM 642 C CA . SER A 1 84 ? 23.369 -4.610 -29.133 1.00 83.44 84 SER A CA 1
ATOM 643 C C . SER A 1 84 ? 23.490 -4.271 -27.652 1.00 83.44 84 SER A C 1
ATOM 645 O O . SER A 1 84 ? 23.431 -5.152 -26.780 1.00 83.44 84 SER A O 1
ATOM 647 N N . ILE A 1 85 ? 23.642 -2.974 -27.405 1.00 84.00 85 ILE A N 1
ATOM 648 C CA . ILE A 1 85 ? 23.707 -2.399 -26.069 1.00 84.00 85 ILE A CA 1
ATOM 649 C C . ILE A 1 85 ? 22.329 -2.529 -25.413 1.00 84.00 85 ILE A C 1
ATOM 651 O O . ILE A 1 85 ? 21.289 -2.452 -26.069 1.00 84.00 85 ILE A O 1
ATOM 655 N N . VAL A 1 86 ? 22.342 -2.808 -24.116 1.00 87.94 86 VAL A N 1
ATOM 656 C CA . VAL A 1 86 ? 21.166 -2.946 -23.266 1.00 87.94 86 VAL A CA 1
ATOM 657 C C . VAL A 1 86 ? 20.930 -1.628 -22.545 1.00 87.94 86 VAL A C 1
ATOM 659 O O . VAL A 1 86 ? 21.788 -1.155 -21.800 1.00 87.94 86 VAL A O 1
ATOM 662 N N . GLU A 1 87 ? 19.744 -1.069 -22.736 1.00 88.62 87 GLU A N 1
ATOM 663 C CA . GLU A 1 87 ? 19.273 0.117 -22.037 1.00 88.62 87 GLU A CA 1
ATOM 664 C C . GLU A 1 87 ? 18.321 -0.260 -20.902 1.00 88.62 87 GLU A C 1
ATOM 666 O O . GLU A 1 87 ? 17.712 -1.334 -20.887 1.00 88.62 87 GLU A O 1
ATOM 671 N N . ILE A 1 88 ? 18.206 0.636 -19.924 1.00 90.56 88 ILE A N 1
ATOM 672 C CA . ILE A 1 88 ? 17.322 0.465 -18.774 1.00 90.56 88 ILE A CA 1
ATOM 673 C C . ILE A 1 88 ? 16.074 1.300 -19.012 1.00 90.56 88 ILE A C 1
ATOM 675 O O . ILE A 1 88 ? 16.130 2.529 -18.985 1.00 90.56 88 ILE A O 1
ATOM 679 N N . LYS A 1 89 ? 14.943 0.625 -19.197 1.00 90.69 89 LYS A N 1
ATOM 680 C CA . LYS A 1 89 ? 13.627 1.249 -19.236 1.00 90.69 89 LYS A CA 1
ATOM 681 C C . LYS A 1 89 ? 12.990 1.171 -17.854 1.00 90.69 89 LYS A C 1
ATOM 683 O O . LYS A 1 89 ? 12.898 0.086 -17.278 1.00 90.69 89 LYS A O 1
ATOM 688 N N . LEU A 1 90 ? 12.535 2.313 -17.347 1.00 91.31 90 LEU A N 1
ATOM 689 C CA . LEU A 1 90 ? 11.729 2.376 -16.134 1.00 91.31 90 LEU A CA 1
ATOM 690 C C . LEU A 1 90 ? 10.257 2.568 -16.486 1.00 91.31 90 LEU A C 1
ATOM 692 O O . LEU A 1 90 ? 9.924 3.462 -17.259 1.00 91.31 90 LEU A O 1
ATOM 696 N N . ASP A 1 91 ? 9.396 1.759 -15.882 1.00 91.00 91 ASP A N 1
ATOM 697 C CA . ASP A 1 91 ? 7.943 1.881 -15.970 1.00 91.00 91 ASP A CA 1
ATOM 698 C C . ASP A 1 91 ? 7.373 2.044 -14.551 1.00 91.00 91 ASP A C 1
ATOM 700 O O . ASP A 1 91 ? 7.775 1.325 -13.632 1.00 91.00 91 ASP A O 1
ATOM 704 N N . LYS A 1 92 ? 6.447 2.993 -14.361 1.00 90.06 92 LYS A N 1
ATOM 705 C CA . LYS A 1 92 ? 5.723 3.167 -13.091 1.00 90.06 92 LYS A CA 1
ATOM 706 C C . LYS A 1 92 ? 4.405 2.392 -13.115 1.00 90.06 92 LYS A C 1
ATOM 708 O O . LYS A 1 92 ? 3.712 2.402 -14.130 1.00 90.06 92 LYS A O 1
ATOM 713 N N . VAL A 1 93 ? 4.045 1.764 -12.003 1.00 88.75 93 VAL A N 1
ATOM 714 C CA . VAL A 1 93 ? 2.725 1.145 -11.785 1.00 88.75 93 VAL A CA 1
ATOM 715 C C . VAL A 1 93 ? 2.387 1.351 -10.314 1.00 88.75 93 VAL A C 1
ATOM 717 O O . VAL A 1 93 ? 3.172 0.917 -9.480 1.00 88.75 93 VAL A O 1
ATOM 720 N N . GLY A 1 94 ? 1.294 2.039 -9.986 1.00 89.62 94 GLY A N 1
ATOM 721 C CA . GLY A 1 94 ? 0.961 2.395 -8.603 1.00 89.62 94 GLY A CA 1
ATOM 722 C C . GLY A 1 94 ? 2.112 3.100 -7.898 1.00 89.62 94 GLY A C 1
ATOM 723 O O . GLY A 1 94 ? 2.654 4.088 -8.399 1.00 89.62 94 GLY A O 1
ATOM 724 N N . SER A 1 95 ? 2.522 2.554 -6.755 1.00 93.25 95 SER A N 1
ATOM 725 C CA . SER A 1 95 ? 3.736 2.953 -6.031 1.00 93.25 95 SER A CA 1
ATOM 726 C C . SER A 1 95 ? 5.030 2.282 -6.527 1.00 93.25 95 SER A C 1
ATOM 728 O O . SER A 1 95 ? 6.122 2.636 -6.081 1.00 93.25 95 SER A O 1
ATOM 730 N N . ALA A 1 96 ? 4.953 1.301 -7.430 1.00 93.12 96 ALA A N 1
ATOM 731 C CA . ALA A 1 96 ? 6.091 0.513 -7.898 1.00 93.12 96 ALA A CA 1
ATOM 732 C C . ALA A 1 96 ? 6.857 1.156 -9.049 1.00 93.12 96 ALA A C 1
ATOM 734 O O . ALA A 1 96 ? 6.292 1.753 -9.969 1.00 93.12 96 ALA A O 1
ATOM 735 N N . VAL A 1 97 ? 8.163 0.889 -9.053 1.00 93.25 97 VAL A N 1
ATOM 736 C CA . VAL A 1 97 ? 9.038 1.095 -10.203 1.00 93.25 97 VAL A CA 1
ATOM 737 C C . VAL A 1 97 ? 9.470 -0.258 -10.742 1.00 93.25 97 VAL A C 1
ATOM 739 O O . VAL A 1 97 ? 10.115 -1.047 -10.046 1.00 93.25 97 VAL A O 1
ATOM 742 N N . TYR A 1 98 ? 9.149 -0.513 -12.004 1.00 92.56 98 TYR A N 1
ATOM 743 C CA . TYR A 1 98 ? 9.693 -1.625 -12.765 1.00 92.56 98 TYR A CA 1
ATOM 744 C C . TYR A 1 98 ? 10.908 -1.162 -13.552 1.00 92.56 98 TYR A C 1
ATOM 746 O O . TYR A 1 98 ? 10.843 -0.177 -14.280 1.00 92.56 98 TYR A O 1
ATOM 754 N N . SER A 1 99 ? 12.002 -1.908 -13.443 1.00 92.12 99 SER A N 1
ATOM 755 C CA . SER A 1 99 ? 13.194 -1.720 -14.262 1.00 92.12 99 SER A CA 1
ATOM 756 C C . SER A 1 99 ? 13.325 -2.889 -15.222 1.00 92.12 99 SER A C 1
ATOM 758 O O . SER A 1 99 ? 13.416 -4.041 -14.790 1.00 92.12 99 SER A O 1
ATOM 760 N N . THR A 1 100 ? 13.334 -2.601 -16.520 1.00 91.38 100 THR A N 1
ATOM 761 C CA . THR A 1 100 ? 13.481 -3.598 -17.581 1.00 91.38 100 THR A CA 1
ATOM 762 C C . THR A 1 100 ? 14.724 -3.284 -18.403 1.00 91.38 100 THR A C 1
ATOM 764 O O . THR A 1 100 ? 14.861 -2.196 -18.952 1.00 91.38 100 THR A O 1
ATOM 767 N N . TRP A 1 101 ? 15.629 -4.253 -18.498 1.00 91.12 101 TRP A N 1
ATOM 768 C CA . TRP A 1 101 ? 16.839 -4.175 -19.307 1.00 91.12 101 TRP A CA 1
ATOM 769 C C . TRP A 1 101 ? 16.520 -4.712 -20.696 1.00 91.12 101 TRP A C 1
ATOM 771 O O . TRP A 1 101 ? 16.255 -5.909 -20.840 1.00 91.12 101 TRP A O 1
ATOM 781 N N . ILE A 1 102 ? 16.520 -3.840 -21.701 1.00 90.12 102 ILE A N 1
ATOM 782 C CA . ILE A 1 102 ? 16.066 -4.146 -23.062 1.00 90.12 102 ILE A CA 1
ATOM 783 C C . ILE A 1 102 ? 17.156 -3.728 -24.048 1.00 90.12 102 ILE A C 1
ATOM 785 O O . ILE A 1 102 ? 17.707 -2.639 -23.933 1.00 90.12 102 ILE A O 1
ATOM 789 N N . CYS A 1 103 ? 17.506 -4.591 -25.004 1.00 89.81 103 CYS A N 1
ATOM 790 C CA . CYS A 1 103 ? 18.423 -4.203 -26.082 1.00 89.81 103 CYS A CA 1
ATOM 791 C C . CYS A 1 103 ? 17.688 -3.499 -27.232 1.00 89.81 103 CYS A C 1
ATOM 793 O O . CYS A 1 103 ? 16.485 -3.685 -27.382 1.00 89.81 103 CYS A O 1
ATOM 795 N N . GLU A 1 104 ? 18.413 -2.827 -28.128 1.00 87.31 104 GLU A N 1
ATOM 796 C CA . GLU A 1 104 ? 17.848 -2.191 -29.340 1.00 87.31 104 GLU A CA 1
ATOM 797 C C . GLU A 1 104 ? 16.952 -3.128 -30.177 1.00 87.31 104 GLU A C 1
ATOM 799 O O . GLU A 1 104 ? 15.927 -2.715 -30.706 1.00 87.31 104 GLU A O 1
ATOM 804 N N . ASN A 1 105 ? 17.277 -4.425 -30.223 1.00 85.88 105 ASN A N 1
ATOM 805 C CA . ASN A 1 105 ? 16.469 -5.449 -30.902 1.00 85.88 105 ASN A CA 1
ATOM 806 C C . ASN A 1 105 ? 15.259 -5.940 -30.074 1.00 85.88 105 ASN A C 1
ATOM 808 O O . ASN A 1 105 ? 14.741 -7.023 -30.321 1.00 85.88 105 ASN A O 1
ATOM 812 N N . SER A 1 106 ? 14.833 -5.186 -29.057 1.00 85.94 106 SER A N 1
ATOM 813 C CA . SER A 1 106 ? 13.680 -5.463 -28.181 1.00 85.94 106 SER A CA 1
ATOM 814 C C . SER A 1 106 ? 13.738 -6.752 -27.343 1.00 85.94 106 SER A C 1
ATOM 816 O O . SER A 1 106 ? 12.738 -7.153 -26.750 1.00 85.94 106 SER A O 1
ATOM 818 N N . HIS A 1 107 ? 14.899 -7.398 -27.217 1.00 88.12 107 HIS A N 1
ATOM 819 C CA . HIS A 1 107 ? 15.053 -8.530 -26.301 1.00 88.12 107 HIS A CA 1
ATOM 820 C C . HIS A 1 107 ? 15.151 -8.058 -24.847 1.00 88.12 107 HIS A C 1
ATOM 822 O O . HIS A 1 107 ? 16.007 -7.235 -24.510 1.00 88.12 107 HIS A O 1
ATOM 828 N N . VAL A 1 108 ? 14.322 -8.638 -23.976 1.00 87.81 108 VAL A N 1
ATOM 829 C CA . VAL A 1 108 ? 14.357 -8.400 -22.528 1.00 87.81 108 VAL A CA 1
ATOM 830 C C . VAL A 1 108 ? 15.425 -9.286 -21.893 1.00 87.81 108 VAL A C 1
ATOM 832 O O . VAL A 1 108 ? 15.326 -10.510 -21.912 1.00 87.81 108 VAL A O 1
ATOM 835 N N . LYS A 1 109 ? 16.451 -8.664 -21.312 1.00 86.31 109 LYS A N 1
ATOM 836 C CA . LYS A 1 109 ? 17.531 -9.357 -20.599 1.00 86.31 109 LYS A CA 1
ATOM 837 C C . LYS A 1 109 ? 17.171 -9.635 -19.144 1.00 86.31 109 LYS A C 1
ATOM 839 O O . LYS A 1 109 ? 17.464 -10.708 -18.626 1.00 86.31 109 LYS A O 1
ATOM 844 N N . TYR A 1 110 ? 16.589 -8.649 -18.469 1.00 88.19 110 TYR A N 1
ATOM 845 C CA . TYR A 1 110 ? 16.292 -8.724 -17.043 1.00 88.19 110 TYR A CA 1
ATOM 846 C C . TYR A 1 110 ? 15.111 -7.819 -16.703 1.00 88.19 110 TYR A C 1
ATOM 848 O O . TYR A 1 110 ? 14.906 -6.794 -17.356 1.00 88.19 110 TYR A O 1
ATOM 856 N N . LYS A 1 111 ? 14.347 -8.187 -15.674 1.00 90.69 111 LYS A N 1
ATOM 857 C CA . LYS A 1 111 ? 13.243 -7.383 -15.149 1.00 90.69 111 LYS A CA 1
ATOM 858 C C . LYS A 1 111 ? 13.263 -7.435 -13.627 1.00 90.69 111 LYS A C 1
ATOM 860 O O . LYS A 1 111 ? 13.424 -8.510 -13.051 1.00 90.69 111 LYS A O 1
ATOM 865 N N . TRP A 1 112 ? 13.113 -6.276 -13.004 1.00 93.06 112 TRP A N 1
ATOM 866 C CA . TRP A 1 112 ? 13.138 -6.074 -11.559 1.00 93.06 112 TRP A CA 1
ATOM 867 C C . TRP A 1 112 ? 11.985 -5.159 -11.141 1.00 93.06 112 TRP A C 1
ATOM 869 O O . TRP A 1 112 ? 11.555 -4.317 -11.932 1.00 93.06 112 TRP A O 1
ATOM 879 N N . CYS A 1 113 ? 11.492 -5.324 -9.916 1.00 93.19 113 CYS A N 1
ATOM 880 C CA . CYS A 1 113 ? 10.468 -4.474 -9.314 1.00 93.19 113 CYS A CA 1
ATOM 881 C C . CYS A 1 113 ? 10.979 -3.945 -7.974 1.00 93.19 113 CYS A C 1
ATOM 883 O O . CYS A 1 113 ? 11.637 -4.678 -7.237 1.00 93.19 113 CYS A O 1
ATOM 885 N N . SER A 1 114 ? 10.655 -2.692 -7.656 1.00 93.12 114 SER A N 1
ATOM 886 C CA . SER A 1 114 ? 11.065 -2.030 -6.413 1.00 93.12 114 SER A CA 1
ATOM 887 C C . SER A 1 114 ? 10.416 -2.570 -5.148 1.00 93.12 114 SER A C 1
ATOM 889 O O . SER A 1 114 ? 10.788 -2.157 -4.056 1.00 93.12 114 SER A O 1
ATOM 891 N N . GLN A 1 115 ? 9.438 -3.454 -5.291 1.00 92.56 115 GLN A N 1
ATOM 892 C CA . GLN A 1 115 ? 8.665 -4.002 -4.194 1.00 92.56 115 GLN A CA 1
ATOM 893 C C . GLN A 1 115 ? 8.261 -5.449 -4.500 1.00 92.56 115 GLN A C 1
ATOM 895 O O . GLN A 1 115 ? 8.201 -5.834 -5.676 1.00 92.56 115 GLN A O 1
ATOM 900 N N . PRO A 1 116 ? 7.982 -6.263 -3.469 1.00 93.00 116 PRO A N 1
ATOM 901 C CA . PRO A 1 116 ? 7.403 -7.579 -3.665 1.00 93.00 116 PRO A CA 1
ATOM 902 C C . PRO A 1 116 ? 6.034 -7.505 -4.343 1.00 93.00 116 PRO A C 1
ATOM 904 O O . PRO A 1 116 ? 5.264 -6.559 -4.173 1.00 93.00 116 PRO A O 1
ATOM 907 N N . VAL A 1 117 ? 5.713 -8.541 -5.107 1.00 92.56 117 VAL A N 1
ATOM 908 C CA . VAL A 1 117 ? 4.396 -8.700 -5.723 1.00 92.56 117 VAL A CA 1
ATOM 909 C C . VAL A 1 117 ? 3.647 -9.848 -5.063 1.00 92.56 117 VAL A C 1
ATOM 911 O O . VAL A 1 117 ? 4.237 -10.834 -4.630 1.00 92.56 117 VAL A O 1
ATOM 914 N N . MET A 1 118 ? 2.331 -9.739 -4.993 1.00 91.06 118 MET A N 1
ATOM 915 C CA . MET A 1 118 ? 1.435 -10.799 -4.542 1.00 91.06 118 MET A CA 1
ATOM 916 C C . MET A 1 118 ? 0.867 -11.547 -5.755 1.00 91.06 118 MET A C 1
ATOM 918 O O . MET A 1 118 ? 1.271 -11.332 -6.905 1.00 91.06 118 MET A O 1
ATOM 922 N N . ASN A 1 119 ? -0.085 -12.447 -5.514 1.00 86.56 119 ASN A N 1
ATOM 923 C CA . ASN A 1 119 ? -0.813 -13.129 -6.581 1.00 86.56 119 ASN A CA 1
ATOM 924 C C . ASN A 1 119 ? -1.399 -12.122 -7.585 1.00 86.56 119 ASN A C 1
ATOM 926 O O . ASN A 1 119 ? -1.815 -11.023 -7.207 1.00 86.56 119 ASN A O 1
ATOM 930 N N . ARG A 1 120 ? -1.374 -12.493 -8.874 1.00 83.25 120 ARG A N 1
ATOM 931 C CA . ARG A 1 120 ? -1.814 -11.655 -10.007 1.00 83.25 120 ARG A CA 1
ATOM 932 C C . ARG A 1 120 ? -1.075 -10.316 -10.155 1.00 83.25 120 ARG A C 1
ATOM 934 O O . ARG A 1 120 ? -1.635 -9.332 -10.636 1.00 83.25 120 ARG A O 1
ATOM 941 N N . ARG A 1 121 ? 0.195 -10.278 -9.728 1.00 84.25 121 ARG A N 1
ATOM 942 C CA . ARG A 1 121 ? 1.083 -9.098 -9.772 1.00 84.25 121 ARG A CA 1
ATOM 943 C C . ARG A 1 121 ? 0.574 -7.892 -8.988 1.00 84.25 121 ARG A C 1
ATOM 945 O O . ARG A 1 121 ? 0.964 -6.763 -9.267 1.00 84.25 121 ARG A O 1
ATOM 952 N N . PHE A 1 122 ? -0.268 -8.131 -7.996 1.00 90.12 122 PHE A N 1
ATOM 953 C CA . PHE A 1 122 ? -0.729 -7.073 -7.119 1.00 90.12 122 PHE A CA 1
ATOM 954 C C . PHE A 1 122 ? 0.429 -6.534 -6.269 1.00 90.12 122 PHE A C 1
ATOM 956 O O . PHE A 1 122 ? 1.219 -7.307 -5.725 1.00 90.12 122 PHE A O 1
ATOM 963 N N . LEU A 1 123 ? 0.556 -5.213 -6.198 1.00 92.75 123 LEU A N 1
ATOM 964 C CA . LEU A 1 123 ? 1.697 -4.534 -5.593 1.00 92.75 123 LEU A CA 1
ATOM 965 C C . LEU A 1 123 ? 1.533 -4.467 -4.072 1.00 92.75 123 LEU A C 1
ATOM 967 O O . LEU A 1 123 ? 0.564 -3.900 -3.565 1.00 92.75 123 LEU A O 1
ATOM 971 N N . SER A 1 124 ? 2.480 -5.045 -3.329 1.00 94.06 124 SER A N 1
ATOM 972 C CA . SER A 1 124 ? 2.387 -5.119 -1.866 1.00 94.06 124 SER A CA 1
ATOM 973 C C . SER A 1 124 ? 2.442 -3.741 -1.199 1.00 94.06 124 SER A C 1
ATOM 975 O O . SER A 1 124 ? 1.787 -3.504 -0.187 1.00 94.06 124 SER A O 1
ATOM 977 N N . GLY A 1 125 ? 3.185 -2.813 -1.790 1.00 95.00 125 GLY A N 1
ATOM 978 C CA . GLY A 1 125 ? 3.317 -1.424 -1.374 1.00 95.00 125 GLY A CA 1
ATOM 979 C C . GLY A 1 125 ? 2.034 -0.623 -1.556 1.00 95.00 125 GLY A C 1
ATOM 980 O O . GLY A 1 125 ? 1.733 0.204 -0.703 1.00 95.00 125 GLY A O 1
ATOM 981 N N . ASP A 1 126 ? 1.214 -0.909 -2.570 1.00 95.38 126 ASP A N 1
ATOM 982 C CA . ASP A 1 126 ? -0.089 -0.243 -2.714 1.00 95.38 126 ASP A CA 1
ATOM 983 C C . ASP A 1 126 ? -1.039 -0.659 -1.587 1.00 95.38 126 ASP A C 1
ATOM 985 O O . ASP A 1 126 ? -1.742 0.179 -1.011 1.00 95.38 126 ASP A O 1
ATOM 989 N N . LEU A 1 127 ? -1.007 -1.938 -1.201 1.00 95.94 127 LEU A N 1
ATOM 990 C CA . LEU A 1 127 ? -1.732 -2.433 -0.031 1.00 95.94 127 LEU A CA 1
ATOM 991 C C . LEU A 1 127 ? -1.194 -1.842 1.267 1.00 95.94 127 LEU A C 1
ATOM 993 O O . LEU A 1 127 ? -1.988 -1.452 2.125 1.00 95.94 127 LEU A O 1
ATOM 997 N N . LEU A 1 128 ? 0.131 -1.736 1.401 1.00 96.06 128 LEU A N 1
ATOM 998 C CA . LEU A 1 128 ? 0.776 -1.158 2.576 1.00 96.06 128 LEU A CA 1
ATOM 999 C C . LEU A 1 128 ? 0.419 0.320 2.734 1.00 96.06 128 LEU A C 1
ATOM 1001 O O . LEU A 1 128 ? 0.011 0.729 3.815 1.00 96.06 128 LEU A O 1
ATOM 1005 N N . ILE A 1 129 ? 0.512 1.109 1.661 1.00 96.06 129 ILE A N 1
ATOM 1006 C CA . ILE A 1 129 ? 0.151 2.530 1.647 1.00 96.06 129 ILE A CA 1
ATOM 1007 C C . ILE A 1 129 ? -1.326 2.691 1.991 1.00 96.06 129 ILE A C 1
ATOM 1009 O O . ILE A 1 129 ? -1.662 3.469 2.882 1.00 96.06 129 ILE A O 1
ATOM 1013 N N . THR A 1 130 ? -2.210 1.933 1.334 1.00 96.94 130 THR A N 1
ATOM 1014 C CA . THR A 1 130 ? -3.654 2.011 1.600 1.00 96.94 130 THR A CA 1
ATOM 1015 C C . THR A 1 130 ? -3.949 1.684 3.067 1.00 96.94 130 THR A C 1
ATOM 1017 O O . THR A 1 130 ? -4.686 2.414 3.733 1.00 96.94 130 THR A O 1
ATOM 1020 N N . SER A 1 131 ? -3.316 0.632 3.600 1.00 96.50 131 SER A N 1
ATOM 1021 C CA . SER A 1 131 ? -3.458 0.218 5.001 1.00 96.50 131 SER A CA 1
ATOM 1022 C C . SER A 1 131 ? -2.922 1.280 5.955 1.00 96.50 131 SER A C 1
ATOM 1024 O O . SER A 1 131 ? -3.613 1.656 6.895 1.00 96.50 131 SER A O 1
ATOM 1026 N N . ALA A 1 132 ? -1.735 1.828 5.695 1.00 95.56 132 ALA A N 1
ATOM 1027 C CA . ALA A 1 132 ? -1.121 2.852 6.528 1.00 95.56 132 ALA A CA 1
ATOM 1028 C C . ALA A 1 132 ? -1.969 4.128 6.580 1.00 95.56 132 ALA A C 1
ATOM 1030 O O . ALA A 1 132 ? -2.192 4.660 7.665 1.00 95.56 132 ALA A O 1
ATOM 1031 N N . VAL A 1 133 ? -2.491 4.598 5.441 1.00 96.69 133 VAL A N 1
ATOM 1032 C CA . VAL A 1 133 ? -3.372 5.777 5.383 1.00 96.69 133 VAL A CA 1
ATOM 1033 C C . VAL A 1 133 ? -4.637 5.543 6.207 1.00 96.69 133 VAL A C 1
ATOM 1035 O O . VAL A 1 133 ? -4.981 6.383 7.038 1.00 96.69 133 VAL A O 1
ATOM 1038 N N . LEU A 1 134 ? -5.294 4.391 6.036 1.00 95.19 134 LEU A N 1
ATOM 1039 C CA . LEU A 1 134 ? -6.544 4.097 6.733 1.00 95.19 134 LEU A CA 1
ATOM 1040 C C . LEU A 1 134 ? -6.345 3.875 8.239 1.00 95.19 134 LEU A C 1
ATOM 1042 O O . LEU A 1 134 ? -7.050 4.481 9.043 1.00 95.19 134 LEU A O 1
ATOM 1046 N N . LEU A 1 135 ? -5.377 3.041 8.632 1.00 94.19 135 LEU A N 1
ATOM 1047 C CA . LEU A 1 135 ? -5.134 2.674 10.034 1.00 94.19 135 LEU A CA 1
ATOM 1048 C C . LEU A 1 135 ? -4.571 3.835 10.862 1.00 94.19 135 LEU A C 1
ATOM 1050 O O . LEU A 1 135 ? -4.805 3.898 12.067 1.00 94.19 135 LEU A O 1
ATOM 1054 N N . SER A 1 136 ? -3.870 4.779 10.227 1.00 93.44 136 SER A N 1
ATOM 1055 C CA . SER A 1 136 ? -3.439 6.022 10.880 1.00 93.44 136 SER A CA 1
ATOM 1056 C C . SER A 1 136 ? -4.525 7.106 10.922 1.00 93.44 136 SER A C 1
ATOM 1058 O O . SER A 1 136 ? -4.316 8.145 11.545 1.00 93.44 136 SER A O 1
ATOM 1060 N N . GLY A 1 137 ? -5.679 6.886 10.281 1.00 93.25 137 GLY A N 1
ATOM 1061 C CA . GLY A 1 137 ? -6.773 7.857 10.220 1.00 93.25 137 GLY A CA 1
ATOM 1062 C C . GLY A 1 137 ? -6.469 9.080 9.350 1.00 93.25 137 GLY A C 1
ATOM 1063 O O . GLY A 1 137 ? -7.041 10.149 9.569 1.00 93.25 137 GLY A O 1
ATOM 1064 N N . ASN A 1 138 ? -5.558 8.954 8.382 1.00 95.56 138 ASN A N 1
ATOM 1065 C CA . ASN A 1 138 ? -5.217 10.039 7.469 1.00 95.56 138 ASN A CA 1
ATOM 1066 C C . ASN A 1 138 ? -6.194 10.123 6.291 1.00 95.56 138 ASN A C 1
ATOM 1068 O O . ASN A 1 138 ? -6.772 9.136 5.840 1.00 95.56 138 ASN A O 1
ATOM 1072 N N . ASN A 1 139 ? -6.358 11.332 5.755 1.00 94.75 139 ASN A N 1
ATOM 1073 C CA . ASN A 1 139 ? -7.176 11.551 4.568 1.00 94.75 139 ASN A CA 1
ATOM 1074 C C . ASN A 1 139 ? -6.378 11.227 3.295 1.00 94.75 139 ASN A C 1
ATOM 1076 O O . ASN A 1 139 ? -5.280 11.753 3.102 1.00 94.75 139 ASN A O 1
ATOM 1080 N N . PHE A 1 140 ? -6.962 10.419 2.405 1.00 96.00 140 PHE A N 1
ATOM 1081 C CA . PHE A 1 140 ? -6.325 10.022 1.148 1.00 96.00 140 PHE A CA 1
ATOM 1082 C C . PHE A 1 140 ? -5.896 11.217 0.291 1.00 96.00 140 PHE A C 1
ATOM 1084 O O . PHE A 1 140 ? -4.753 11.253 -0.147 1.00 96.00 140 PHE A O 1
ATOM 1091 N N . LEU A 1 141 ? -6.761 12.218 0.088 1.00 96.38 141 LEU A N 1
ATOM 1092 C CA . LEU A 1 141 ? -6.450 13.367 -0.772 1.00 96.38 141 LEU A CA 1
ATOM 1093 C C . LEU A 1 141 ? -5.281 14.185 -0.220 1.00 96.38 141 LEU A C 1
ATOM 1095 O O . LEU A 1 141 ? -4.423 14.622 -0.980 1.00 96.38 141 LEU A O 1
ATOM 1099 N N . LYS A 1 142 ? -5.192 14.334 1.107 1.00 96.75 142 LYS A N 1
ATOM 1100 C CA . LYS A 1 142 ? -4.041 14.993 1.745 1.00 96.75 142 LYS A CA 1
ATOM 1101 C C . LYS A 1 142 ? -2.748 14.205 1.533 1.00 96.75 142 LYS A C 1
ATOM 1103 O O . LYS A 1 142 ? -1.715 14.804 1.244 1.00 96.75 142 LYS A O 1
ATOM 1108 N N . MET A 1 143 ? -2.805 12.878 1.633 1.00 97.62 143 MET A N 1
ATOM 1109 C CA . MET A 1 143 ? -1.642 12.013 1.405 1.00 97.62 143 MET A CA 1
ATOM 1110 C C . MET A 1 143 ? -1.236 11.949 -0.070 1.00 97.62 143 MET A C 1
ATOM 1112 O O . MET A 1 143 ? -0.046 11.958 -0.376 1.00 97.62 143 MET A O 1
ATOM 1116 N N . LYS A 1 144 ? -2.209 11.964 -0.983 1.00 96.12 144 LYS A N 1
ATOM 1117 C CA . LYS A 1 144 ? -1.982 12.068 -2.423 1.00 96.12 144 LYS A CA 1
ATOM 1118 C C . LYS A 1 144 ? -1.327 13.403 -2.777 1.00 96.12 144 LYS A C 1
ATOM 1120 O O . LYS A 1 144 ? -0.305 13.404 -3.450 1.00 96.12 144 LYS A O 1
ATOM 1125 N N . LEU A 1 145 ? -1.834 14.514 -2.239 1.00 97.19 145 LEU A N 1
ATOM 1126 C CA . LEU A 1 145 ? -1.240 15.840 -2.425 1.00 97.19 145 LEU A CA 1
ATOM 1127 C C . LEU A 1 145 ? 0.201 15.904 -1.893 1.00 97.19 145 LEU A C 1
ATOM 1129 O O . LEU A 1 145 ? 1.087 16.448 -2.549 1.00 97.19 145 LEU A O 1
ATOM 1133 N N . PHE A 1 146 ? 0.452 15.312 -0.721 1.00 97.00 146 PHE A N 1
ATOM 1134 C CA . PHE A 1 146 ? 1.799 15.168 -0.168 1.00 97.00 146 PHE A CA 1
ATOM 1135 C C . PHE A 1 146 ? 2.729 14.387 -1.110 1.00 97.00 146 PHE A C 1
ATOM 1137 O O . PHE A 1 146 ? 3.853 14.824 -1.367 1.00 97.00 146 PHE A O 1
ATOM 1144 N N . ALA A 1 147 ? 2.259 13.264 -1.662 1.00 96.31 147 ALA A N 1
ATOM 1145 C CA . ALA A 1 147 ? 3.011 12.490 -2.643 1.00 96.31 147 ALA A CA 1
ATOM 1146 C C . ALA A 1 147 ? 3.291 13.308 -3.915 1.00 96.31 147 ALA A C 1
ATOM 1148 O O . ALA A 1 147 ? 4.423 13.310 -4.397 1.00 96.31 147 ALA A O 1
ATOM 1149 N N . ASP A 1 148 ? 2.311 14.068 -4.405 1.00 95.38 148 ASP A N 1
ATOM 1150 C CA . ASP A 1 148 ? 2.437 14.893 -5.611 1.00 95.38 148 ASP A CA 1
ATOM 1151 C C . ASP A 1 148 ? 3.465 16.015 -5.452 1.00 95.38 148 ASP A C 1
ATOM 1153 O O . ASP A 1 148 ? 4.295 16.221 -6.342 1.00 95.38 148 ASP A O 1
ATOM 1157 N N . PHE A 1 149 ? 3.492 16.693 -4.301 1.00 97.19 149 PHE A N 1
ATOM 1158 C CA . PHE A 1 149 ? 4.502 17.719 -4.008 1.00 97.19 149 PHE A CA 1
ATOM 1159 C C . PHE A 1 149 ? 5.930 17.174 -4.057 1.00 97.19 149 PHE A C 1
ATOM 1161 O O . PHE A 1 149 ? 6.849 17.870 -4.489 1.00 97.19 149 PHE A O 1
ATOM 1168 N N . MET A 1 150 ? 6.116 15.916 -3.668 1.00 94.94 150 MET A N 1
ATOM 1169 C CA . MET A 1 150 ? 7.407 15.236 -3.743 1.00 94.94 150 MET A CA 1
ATOM 1170 C C . MET A 1 150 ? 7.630 14.476 -5.055 1.00 94.94 150 MET A C 1
ATOM 1172 O O . MET A 1 150 ? 8.719 13.941 -5.263 1.00 94.94 150 MET A O 1
ATOM 1176 N N . LYS A 1 151 ? 6.627 14.424 -5.943 1.00 94.62 151 LYS A N 1
ATOM 1177 C CA . LYS A 1 151 ? 6.609 13.580 -7.150 1.00 94.62 151 LYS A CA 1
ATOM 1178 C C . LYS A 1 151 ? 6.835 12.094 -6.837 1.00 94.62 151 LYS A C 1
ATOM 1180 O O . LYS A 1 151 ? 7.512 11.394 -7.591 1.00 94.62 151 LYS A O 1
ATOM 1185 N N . LEU A 1 152 ? 6.296 11.622 -5.713 1.00 94.12 152 LEU A N 1
ATOM 1186 C CA . LEU A 1 152 ? 6.305 10.208 -5.356 1.00 94.12 152 LEU A CA 1
ATOM 1187 C C . LEU A 1 152 ? 5.248 9.447 -6.151 1.00 94.12 152 LEU A C 1
ATOM 1189 O O . LEU A 1 152 ? 4.138 9.929 -6.372 1.00 94.12 152 LEU A O 1
ATOM 1193 N N . TYR A 1 153 ? 5.588 8.222 -6.536 1.00 93.44 153 TYR A N 1
ATOM 1194 C CA . TYR A 1 153 ? 4.611 7.284 -7.068 1.00 93.44 153 TYR A CA 1
ATOM 1195 C C . TYR A 1 153 ? 3.682 6.816 -5.946 1.00 93.44 153 TYR A C 1
ATOM 1197 O O . TYR A 1 153 ? 4.133 6.493 -4.846 1.00 93.44 153 TYR A O 1
ATOM 1205 N N . PHE A 1 154 ? 2.379 6.831 -6.215 1.00 94.62 154 PHE A N 1
ATOM 1206 C CA . PHE A 1 154 ? 1.335 6.638 -5.216 1.00 94.62 154 PHE A CA 1
ATOM 1207 C C . PHE A 1 154 ? 0.118 5.955 -5.853 1.00 94.62 154 PHE A C 1
ATOM 1209 O O . PHE A 1 154 ? -0.142 6.208 -7.035 1.00 94.62 154 PHE A O 1
ATOM 1216 N N . PRO A 1 155 ? -0.640 5.133 -5.102 1.00 93.75 155 PRO A N 1
ATOM 1217 C CA . PRO A 1 155 ? -1.877 4.543 -5.599 1.00 93.75 155 PRO A CA 1
ATOM 1218 C C . PRO A 1 155 ? -2.877 5.605 -6.056 1.00 93.75 155 PRO A C 1
ATOM 1220 O O . PRO A 1 155 ? -3.016 6.667 -5.440 1.00 93.75 155 PRO A O 1
ATOM 1223 N N . SER A 1 156 ? -3.616 5.297 -7.114 1.00 91.50 156 SER A N 1
ATOM 1224 C CA . SER A 1 156 ? -4.733 6.123 -7.556 1.00 91.50 156 SER A CA 1
ATOM 1225 C C . SER A 1 156 ? -5.887 6.150 -6.552 1.00 91.50 156 SER A C 1
ATOM 1227 O O . SER A 1 156 ? -6.012 5.263 -5.703 1.00 91.50 156 SER A O 1
ATOM 1229 N N . LYS A 1 157 ? -6.797 7.129 -6.681 1.00 91.12 157 LYS A N 1
ATOM 1230 C CA . LYS A 1 157 ? -8.030 7.174 -5.864 1.00 91.12 157 LYS A CA 1
ATOM 1231 C C . LYS A 1 157 ? -8.890 5.935 -6.115 1.00 91.12 157 LYS A C 1
ATOM 1233 O O . LYS A 1 157 ? -9.443 5.350 -5.182 1.00 91.12 157 LYS A O 1
ATOM 1238 N N . SER A 1 158 ? -8.970 5.518 -7.377 1.00 88.75 158 SER A N 1
ATOM 1239 C CA . SER A 1 158 ? -9.694 4.324 -7.808 1.00 88.75 158 SER A CA 1
ATOM 1240 C C . SER A 1 158 ? -9.107 3.040 -7.201 1.00 88.75 158 SER A C 1
ATOM 1242 O O . SER A 1 158 ? -9.849 2.262 -6.589 1.00 88.75 158 SER A O 1
ATOM 1244 N N . SER A 1 159 ? -7.787 2.835 -7.290 1.00 90.38 159 SER A N 1
ATOM 1245 C CA . SER A 1 159 ? -7.108 1.680 -6.687 1.00 90.38 159 SER A CA 1
ATOM 1246 C C . SER A 1 159 ? -7.203 1.704 -5.166 1.00 90.38 159 SER A C 1
ATOM 1248 O O . SER A 1 159 ? -7.559 0.683 -4.582 1.00 90.38 159 SER A O 1
ATOM 1250 N N . PHE A 1 160 ? -6.990 2.858 -4.529 1.00 94.25 160 PHE A N 1
ATOM 1251 C CA . PHE A 1 160 ? -7.107 3.021 -3.079 1.00 94.25 160 PHE A CA 1
ATOM 1252 C C . PHE A 1 160 ? -8.483 2.588 -2.566 1.00 94.25 160 PHE A C 1
ATOM 1254 O O . PHE A 1 160 ? -8.574 1.710 -1.708 1.00 94.25 160 PHE A O 1
ATOM 1261 N N . ASN A 1 161 ? -9.560 3.138 -3.137 1.00 91.56 161 ASN A N 1
ATOM 1262 C CA . ASN A 1 161 ? -10.924 2.809 -2.721 1.00 91.56 161 ASN A CA 1
ATOM 1263 C C . ASN A 1 161 ? -11.225 1.321 -2.926 1.00 91.56 161 ASN A C 1
ATOM 1265 O O . ASN A 1 161 ? -11.804 0.668 -2.062 1.00 91.56 161 ASN A O 1
ATOM 1269 N N . ARG A 1 162 ? -10.795 0.756 -4.057 1.00 91.44 162 ARG A N 1
ATOM 1270 C CA . ARG A 1 162 ? -11.018 -0.655 -4.374 1.00 91.44 162 ARG A CA 1
ATOM 1271 C C . ARG A 1 162 ? -10.277 -1.586 -3.409 1.00 91.44 162 ARG A C 1
ATOM 1273 O O . ARG A 1 162 ? -10.883 -2.526 -2.897 1.00 91.44 162 ARG A O 1
ATOM 1280 N N . ILE A 1 163 ? -9.001 -1.314 -3.135 1.00 94.06 163 ILE A N 1
ATOM 1281 C CA . ILE A 1 163 ? -8.198 -2.053 -2.150 1.00 94.06 163 ILE A CA 1
ATOM 1282 C C . ILE A 1 163 ? -8.863 -1.957 -0.773 1.00 94.06 163 ILE A C 1
ATOM 1284 O O . ILE A 1 163 ? -9.061 -2.974 -0.103 1.00 94.06 163 ILE A O 1
ATOM 1288 N N . GLN A 1 164 ? -9.265 -0.746 -0.379 1.00 94.31 164 GLN A N 1
ATOM 1289 C CA . GLN A 1 164 ? -9.914 -0.485 0.896 1.00 94.31 164 GLN A CA 1
ATOM 1290 C C . GLN A 1 164 ? -11.205 -1.294 1.069 1.00 94.31 164 GLN A C 1
ATOM 1292 O O . GLN A 1 164 ? -11.375 -1.962 2.088 1.00 94.31 164 GLN A O 1
ATOM 1297 N N . THR A 1 165 ? -12.111 -1.245 0.091 1.00 92.56 165 THR A N 1
ATOM 1298 C CA . THR A 1 165 ? -13.412 -1.921 0.164 1.00 92.56 165 THR A CA 1
ATOM 1299 C C . THR A 1 165 ? -13.280 -3.441 0.170 1.00 92.56 165 THR A C 1
ATOM 1301 O O . THR A 1 165 ? -14.036 -4.109 0.869 1.00 92.56 165 THR A O 1
ATOM 1304 N N . VAL A 1 166 ? -12.345 -4.002 -0.601 1.00 92.88 166 VAL A N 1
ATOM 1305 C CA . VAL A 1 166 ? -12.228 -5.462 -0.744 1.00 92.88 166 VAL A CA 1
ATOM 1306 C C . VAL A 1 166 ? -11.459 -6.091 0.418 1.00 92.88 166 VAL A C 1
ATOM 1308 O O . VAL A 1 166 ? -11.879 -7.129 0.930 1.00 92.88 166 VAL A O 1
ATOM 1311 N N . TYR A 1 167 ? -10.357 -5.476 0.859 1.00 94.75 167 TYR A N 1
ATOM 1312 C CA . TYR A 1 167 ? -9.459 -6.099 1.839 1.00 94.75 167 TYR A CA 1
ATOM 1313 C C . TYR A 1 167 ? -9.474 -5.418 3.201 1.00 94.75 167 TYR A C 1
ATOM 1315 O O . TYR A 1 167 ? -9.559 -6.112 4.212 1.00 94.75 167 TYR A O 1
ATOM 1323 N N . LEU A 1 168 ? -9.395 -4.086 3.261 1.00 95.44 168 LEU A N 1
ATOM 1324 C CA . LEU A 1 168 ? -9.151 -3.395 4.531 1.00 95.44 168 LEU A CA 1
ATOM 1325 C C . LEU A 1 168 ? -10.403 -3.351 5.398 1.00 95.44 168 LEU A C 1
ATOM 1327 O O . LEU A 1 168 ? -10.375 -3.863 6.512 1.00 95.44 168 LEU A O 1
ATOM 1331 N N . VAL A 1 169 ? -11.492 -2.760 4.892 1.00 94.88 169 VAL A N 1
ATOM 1332 C CA . VAL A 1 169 ? -12.727 -2.560 5.669 1.00 94.88 169 VAL A CA 1
ATOM 1333 C C . VAL A 1 169 ? -13.244 -3.886 6.233 1.00 94.88 169 VAL A C 1
ATOM 1335 O O . VAL A 1 169 ? -13.412 -3.955 7.449 1.00 94.88 169 VAL A O 1
ATOM 1338 N N . PRO A 1 170 ? -13.368 -4.968 5.436 1.00 94.62 170 PRO A N 1
ATOM 1339 C CA . PRO A 1 170 ? -13.809 -6.251 5.973 1.00 94.62 170 PRO A CA 1
ATOM 1340 C C . PRO A 1 170 ? -12.841 -6.836 7.011 1.00 94.62 170 PRO A C 1
ATOM 1342 O O . PRO A 1 170 ? -13.274 -7.385 8.016 1.00 94.62 170 PRO A O 1
ATOM 1345 N N . SER A 1 171 ? -11.522 -6.724 6.802 1.00 95.81 171 SER A N 1
ATOM 1346 C CA . SER A 1 171 ? -10.541 -7.268 7.759 1.00 95.81 171 SER A CA 1
ATOM 1347 C C . SER A 1 171 ? -10.556 -6.521 9.091 1.00 95.81 171 SER A C 1
ATOM 1349 O O . SER A 1 171 ? -10.434 -7.151 10.142 1.00 95.81 171 SER A O 1
ATOM 1351 N N . ILE A 1 172 ? -10.714 -5.195 9.042 1.00 95.25 172 ILE A N 1
ATOM 1352 C CA . ILE A 1 172 ? -10.824 -4.328 10.218 1.00 95.25 172 ILE A CA 1
ATOM 1353 C C . ILE A 1 172 ? -12.115 -4.632 10.971 1.00 95.25 172 ILE A C 1
ATOM 1355 O O . ILE A 1 172 ? -12.071 -4.790 12.186 1.00 95.25 172 ILE A O 1
ATOM 1359 N N . GLU A 1 173 ? -13.242 -4.743 10.267 1.00 95.44 173 GLU A N 1
ATOM 1360 C CA . GLU A 1 173 ? -14.540 -5.048 10.870 1.00 95.44 173 GLU A CA 1
ATOM 1361 C C . GLU A 1 173 ? -14.527 -6.417 11.553 1.00 95.44 173 GLU A C 1
ATOM 1363 O O . GLU A 1 173 ? -14.846 -6.516 12.734 1.00 95.44 173 GLU A O 1
ATOM 1368 N N . GLU A 1 174 ? -14.055 -7.460 10.868 1.00 95.12 174 GLU A N 1
ATOM 1369 C CA . GLU A 1 174 ? -13.923 -8.790 11.465 1.00 95.12 174 GLU A CA 1
ATOM 1370 C C . GLU A 1 174 ? -12.973 -8.797 12.678 1.00 95.12 174 GLU A C 1
ATOM 1372 O O . GLU A 1 174 ? -13.221 -9.503 13.653 1.00 95.12 174 GLU A O 1
ATOM 1377 N N . TYR A 1 175 ? -11.858 -8.054 12.621 1.00 94.31 175 TYR A N 1
ATOM 1378 C CA . TYR A 1 175 ? -10.937 -7.944 13.758 1.00 94.31 175 TYR A CA 1
ATOM 1379 C C . TYR A 1 175 ? -11.601 -7.226 14.937 1.00 94.31 175 TYR A C 1
ATOM 1381 O O . TYR A 1 175 ? -11.524 -7.697 16.069 1.00 94.31 175 TYR A O 1
ATOM 1389 N N . TRP A 1 176 ? -12.280 -6.109 14.671 1.00 93.50 176 TRP A N 1
ATOM 1390 C CA . TRP A 1 176 ? -12.990 -5.330 15.679 1.00 93.50 176 TRP A CA 1
ATOM 1391 C C . TRP A 1 176 ? -14.084 -6.149 16.364 1.00 93.50 176 TRP A C 1
ATOM 1393 O O . TRP A 1 176 ? -14.111 -6.198 17.591 1.00 93.50 176 TRP A O 1
ATOM 1403 N N . LEU A 1 177 ? -14.931 -6.829 15.588 1.00 95.88 177 LEU A N 1
ATOM 1404 C CA . LEU A 1 177 ? -15.990 -7.693 16.110 1.00 95.88 177 LEU A CA 1
ATOM 1405 C C . LEU A 1 177 ? -15.415 -8.808 16.986 1.00 95.88 177 LEU A C 1
ATOM 1407 O O . LEU A 1 177 ? -15.855 -8.984 18.114 1.00 95.88 177 LEU A O 1
ATOM 1411 N N . SER A 1 178 ? -14.354 -9.481 16.531 1.00 94.31 178 SER A N 1
ATOM 1412 C CA . SER A 1 178 ? -13.699 -10.529 17.321 1.00 94.31 178 SER A CA 1
ATOM 1413 C C . SER A 1 178 ? -13.131 -10.013 18.649 1.00 94.31 178 SER A C 1
ATOM 1415 O O . SER A 1 178 ? -13.249 -10.695 19.666 1.00 94.31 178 SER A O 1
ATOM 1417 N N . GLN A 1 179 ? -12.520 -8.824 18.663 1.00 92.06 179 GLN A N 1
ATOM 1418 C CA . GLN A 1 179 ? -12.020 -8.217 19.900 1.00 92.06 179 GLN A CA 1
ATOM 1419 C C . GLN A 1 179 ? -13.162 -7.780 20.820 1.00 92.06 179 GLN A C 1
ATOM 1421 O O . GLN A 1 179 ? -13.082 -7.958 22.033 1.00 92.06 179 GLN A O 1
ATOM 1426 N N . GLN A 1 180 ? -14.228 -7.221 20.249 1.00 93.69 180 GLN A N 1
ATOM 1427 C CA . GLN A 1 180 ? -15.409 -6.811 20.993 1.00 93.69 180 GLN A CA 1
ATOM 1428 C C . GLN A 1 180 ? -16.083 -8.010 21.663 1.00 93.69 180 GLN A C 1
ATOM 1430 O O . GLN A 1 180 ? -16.363 -7.940 22.856 1.00 93.69 180 GLN A O 1
ATOM 1435 N N . ASP A 1 181 ? -16.284 -9.106 20.934 1.00 95.19 181 ASP A N 1
ATOM 1436 C CA . ASP A 1 181 ? -16.886 -10.331 21.460 1.00 95.19 181 ASP A CA 1
ATOM 1437 C C . ASP A 1 181 ? -16.044 -10.914 22.600 1.00 95.19 181 ASP A C 1
ATOM 1439 O O . ASP A 1 181 ? -16.580 -11.197 23.669 1.00 95.19 181 ASP A O 1
ATOM 1443 N N . ALA A 1 182 ? -14.719 -10.987 22.432 1.00 93.00 182 ALA A N 1
ATOM 1444 C CA . ALA A 1 182 ? -13.815 -11.463 23.479 1.00 93.00 182 ALA A CA 1
ATOM 1445 C C . ALA A 1 182 ? -13.892 -10.610 24.761 1.00 93.00 182 ALA A C 1
ATOM 1447 O O . ALA A 1 182 ? -13.896 -11.141 25.872 1.00 93.00 182 ALA A O 1
ATOM 1448 N N . ILE A 1 183 ? -13.985 -9.283 24.620 1.00 90.62 183 ILE A N 1
ATOM 1449 C CA . ILE A 1 183 ? -14.150 -8.365 25.755 1.00 90.62 183 ILE A CA 1
ATOM 1450 C C . ILE A 1 183 ? -15.525 -8.550 26.407 1.00 90.62 183 ILE A C 1
ATOM 1452 O O . ILE A 1 183 ? -15.623 -8.583 27.631 1.00 90.62 183 ILE A O 1
ATOM 1456 N N . LEU A 1 184 ? -16.591 -8.671 25.614 1.00 91.06 184 LEU A N 1
ATOM 1457 C CA . LEU A 1 184 ? -17.948 -8.859 26.127 1.00 91.06 184 LEU A CA 1
ATOM 1458 C C . LEU A 1 184 ? -18.099 -10.193 26.863 1.00 91.06 184 LEU A C 1
ATOM 1460 O O . LEU A 1 184 ? -18.746 -10.226 27.908 1.00 91.06 184 LEU A O 1
ATOM 1464 N N . GLU A 1 185 ? -17.484 -11.268 26.368 1.00 93.19 185 GLU A N 1
ATOM 1465 C CA . GLU A 1 185 ? -17.446 -12.566 27.046 1.00 93.19 185 GLU A CA 1
ATOM 1466 C C . GLU A 1 185 ? -16.704 -12.493 28.382 1.00 93.19 185 GLU A C 1
ATOM 1468 O O . GLU A 1 185 ? -17.215 -12.993 29.384 1.00 93.19 185 GLU A O 1
ATOM 1473 N N . ASP A 1 186 ? -15.551 -11.820 28.429 1.00 89.81 186 ASP A N 1
ATOM 1474 C CA . ASP A 1 186 ? -14.792 -11.646 29.673 1.00 89.81 186 ASP A CA 1
ATOM 1475 C C . ASP A 1 186 ? -15.567 -10.832 30.723 1.00 89.81 186 ASP A C 1
ATOM 1477 O O . ASP A 1 186 ? -15.402 -11.020 31.929 1.00 89.81 186 ASP A O 1
ATOM 1481 N N . ILE A 1 187 ? -16.428 -9.925 30.270 1.00 89.81 187 ILE A N 1
ATOM 1482 C CA . ILE A 1 187 ? -17.146 -8.973 31.112 1.00 89.81 187 ILE A CA 1
ATOM 1483 C C . ILE A 1 187 ? -18.539 -9.467 31.540 1.00 89.81 187 ILE A C 1
ATOM 1485 O O . ILE A 1 187 ? -19.064 -8.995 32.548 1.00 89.81 187 ILE A O 1
ATOM 1489 N N . LYS A 1 188 ? -19.139 -10.412 30.808 1.00 86.56 188 LYS A N 1
ATOM 1490 C CA . LYS A 1 188 ? -20.552 -10.818 30.921 1.00 86.56 188 LYS A CA 1
ATOM 1491 C C . LYS A 1 188 ? -21.042 -11.100 32.347 1.00 86.56 188 LYS A C 1
ATOM 1493 O O . LYS A 1 188 ? -22.181 -10.774 32.665 1.00 86.56 188 LYS A O 1
ATOM 1498 N N . ASP A 1 189 ? -20.177 -11.655 33.192 1.00 86.62 189 ASP A N 1
ATOM 1499 C CA . ASP A 1 189 ? -20.502 -12.063 34.564 1.00 86.62 189 ASP A CA 1
ATOM 1500 C C . ASP A 1 189 ? -19.734 -11.255 35.631 1.00 86.62 189 ASP A C 1
ATOM 1502 O O . ASP A 1 189 ? -19.623 -11.675 36.786 1.00 86.62 189 ASP A O 1
ATOM 1506 N N . LYS A 1 190 ? -19.182 -10.091 35.261 1.00 86.62 190 LYS A N 1
ATOM 1507 C CA . LYS A 1 190 ? -18.431 -9.202 36.160 1.00 86.62 190 LYS A CA 1
ATOM 1508 C C . LYS A 1 190 ? -19.223 -7.930 36.447 1.00 86.62 190 LYS A C 1
ATOM 1510 O O . LYS A 1 190 ? -19.765 -7.296 35.547 1.00 86.62 190 LYS A O 1
ATOM 1515 N N . GLU A 1 191 ? -19.247 -7.514 37.710 1.00 78.38 191 GLU A N 1
ATOM 1516 C CA . GLU A 1 191 ? -19.780 -6.207 38.093 1.00 78.38 191 GLU A CA 1
ATOM 1517 C C . GLU A 1 191 ? -18.781 -5.125 37.652 1.00 78.38 191 GLU A C 1
ATOM 1519 O O . GLU A 1 191 ? -17.671 -5.021 38.176 1.00 78.38 191 GLU A O 1
ATOM 1524 N N . ILE A 1 192 ? -19.143 -4.362 36.620 1.00 74.75 192 ILE A N 1
ATOM 1525 C CA . ILE A 1 192 ? -18.262 -3.370 35.999 1.00 74.75 192 ILE A CA 1
ATOM 1526 C C . ILE A 1 192 ? -18.624 -1.988 36.515 1.00 74.75 192 ILE A C 1
ATOM 1528 O O . ILE A 1 192 ? -19.768 -1.546 36.415 1.00 74.75 192 ILE A O 1
ATOM 1532 N N . ILE A 1 193 ? -17.617 -1.256 36.972 1.00 71.00 193 ILE A N 1
ATOM 1533 C CA . ILE A 1 193 ? -17.735 0.168 37.251 1.00 71.00 193 ILE A CA 1
ATOM 1534 C C . ILE A 1 193 ? -17.080 0.912 36.086 1.00 71.00 193 ILE A C 1
ATOM 1536 O O . ILE A 1 193 ? -15.856 0.973 35.983 1.00 71.00 193 ILE A O 1
ATOM 1540 N N . VAL A 1 194 ? -17.895 1.474 35.190 1.00 65.38 194 VAL A N 1
ATOM 1541 C CA . VAL A 1 194 ? -17.412 2.323 34.090 1.00 65.38 194 VAL A CA 1
ATOM 1542 C C . VAL A 1 194 ? -17.111 3.712 34.652 1.00 65.38 194 VAL A C 1
ATOM 1544 O O . VAL A 1 194 ? -17.940 4.617 34.604 1.00 65.38 194 VAL A O 1
ATOM 1547 N N . LEU A 1 195 ? -15.931 3.876 35.246 1.00 62.81 195 LEU A N 1
ATOM 1548 C CA . LEU A 1 195 ? -15.423 5.179 35.665 1.00 62.81 195 LEU A CA 1
ATOM 1549 C C . LEU A 1 195 ? -14.194 5.527 34.830 1.00 62.81 195 LEU A C 1
ATOM 1551 O O . LEU A 1 195 ? -13.190 4.820 34.858 1.00 62.81 195 LEU A O 1
ATOM 1555 N N . GLY A 1 196 ? -14.271 6.643 34.102 1.00 65.06 196 GLY A N 1
ATOM 1556 C CA . GLY A 1 196 ? -13.081 7.286 33.556 1.00 65.06 196 GLY A CA 1
ATOM 1557 C C . GLY A 1 196 ? -12.151 7.702 34.696 1.00 65.06 196 GLY A C 1
ATOM 1558 O O . GLY A 1 196 ? -12.610 8.116 35.763 1.00 65.06 196 GLY A O 1
ATOM 1559 N N . MET A 1 197 ? -10.841 7.576 34.502 1.00 70.88 197 MET A N 1
ATOM 1560 C CA . MET A 1 197 ? -9.877 8.168 35.425 1.00 70.88 197 MET A CA 1
ATOM 1561 C C . MET A 1 197 ? -9.888 9.682 35.202 1.00 70.88 197 MET A C 1
ATOM 1563 O O . MET A 1 197 ? -9.714 10.147 34.078 1.00 70.88 197 MET A O 1
ATOM 1567 N N . TYR A 1 198 ? -10.140 10.454 36.259 1.00 78.56 198 TYR A N 1
ATOM 1568 C CA . TYR A 1 198 ? -10.197 11.914 36.195 1.00 78.56 198 TYR A CA 1
ATOM 1569 C C . TYR A 1 198 ? -9.087 12.519 37.042 1.00 78.56 198 TYR A C 1
ATOM 1571 O O . TYR A 1 198 ? -8.902 12.134 38.199 1.00 78.56 198 TYR A O 1
ATOM 1579 N N . HIS A 1 199 ? -8.431 13.551 36.518 1.00 82.69 199 HIS A N 1
ATOM 1580 C CA . HIS A 1 199 ? -7.612 14.442 37.331 1.00 82.69 199 HIS A CA 1
ATOM 1581 C C . HIS A 1 199 ? -8.271 15.816 37.481 1.00 82.69 199 HIS A C 1
ATOM 1583 O O . HIS A 1 199 ? -9.099 16.248 36.674 1.00 82.69 199 HIS A O 1
ATOM 1589 N N . ARG A 1 200 ? -7.940 16.498 38.577 1.00 86.62 200 ARG A N 1
ATOM 1590 C CA . ARG A 1 200 ? -8.499 17.808 38.913 1.00 86.62 200 ARG A CA 1
ATOM 1591 C C . ARG A 1 200 ? -7.608 18.889 38.328 1.00 86.62 200 ARG A C 1
ATOM 1593 O O . ARG A 1 200 ? -6.420 18.929 38.637 1.00 86.62 200 ARG A O 1
ATOM 1600 N N . THR A 1 201 ? -8.182 19.809 37.571 1.00 87.00 201 THR A N 1
ATOM 1601 C CA . THR A 1 201 ? -7.476 21.004 37.104 1.00 87.00 201 THR A CA 1
ATOM 1602 C C . THR A 1 201 ? -8.173 22.242 37.648 1.00 87.00 201 THR A C 1
ATOM 1604 O O . THR A 1 201 ? -9.398 22.345 37.601 1.00 87.00 201 THR A O 1
ATOM 1607 N N . PHE A 1 202 ? -7.399 23.180 38.190 1.00 89.62 202 PHE A N 1
ATOM 1608 C CA . PHE A 1 202 ? -7.916 24.459 38.667 1.00 89.62 202 PHE A CA 1
ATOM 1609 C C . PHE A 1 202 ? -7.643 25.548 37.631 1.00 89.62 202 PHE A C 1
ATOM 1611 O O . PHE A 1 202 ? -6.487 25.819 37.294 1.00 89.62 202 PHE A O 1
ATOM 1618 N N . ASN A 1 203 ? -8.698 26.190 37.134 1.00 84.50 203 ASN A N 1
ATOM 1619 C CA . ASN A 1 203 ? -8.564 27.334 36.244 1.00 84.50 203 ASN A CA 1
ATOM 1620 C C . ASN A 1 203 ? -8.459 28.620 37.071 1.00 84.50 203 ASN A C 1
ATOM 1622 O O . ASN A 1 203 ? -9.441 29.071 37.654 1.00 84.50 203 ASN A O 1
ATOM 1626 N N . LYS A 1 204 ? -7.272 29.237 37.074 1.00 89.56 204 LYS A N 1
ATOM 1627 C CA . LYS A 1 204 ? -7.002 30.474 37.824 1.00 89.56 204 LYS A CA 1
ATOM 1628 C C . LYS A 1 204 ? -7.786 31.692 37.322 1.00 89.56 204 LYS A C 1
ATOM 1630 O O . LYS A 1 204 ? -8.002 32.603 38.104 1.00 89.56 204 LYS A O 1
ATOM 1635 N N . LYS A 1 205 ? -8.195 31.734 36.044 1.00 88.12 205 LYS A N 1
ATOM 1636 C CA . LYS A 1 205 ? -8.945 32.874 35.477 1.00 88.12 205 LYS A CA 1
ATOM 1637 C C . LYS A 1 205 ? -10.424 32.850 35.856 1.00 88.12 205 LYS A C 1
ATOM 1639 O O . LYS A 1 205 ? -11.029 33.903 35.987 1.00 88.12 205 LYS A O 1
ATOM 1644 N N . SER A 1 206 ? -11.001 31.658 35.992 1.00 86.81 206 SER A N 1
ATOM 1645 C CA . SER A 1 206 ? -12.421 31.472 36.312 1.00 86.81 206 SER A CA 1
ATOM 1646 C C . SER A 1 206 ? -12.660 30.951 37.733 1.00 86.81 206 SER A C 1
ATOM 1648 O O . SER A 1 206 ? -13.785 30.575 38.042 1.00 86.81 206 SER A O 1
ATOM 1650 N N . GLU A 1 207 ? -11.599 30.817 38.537 1.00 90.81 207 GLU A N 1
ATOM 1651 C CA . GLU A 1 207 ? -11.590 30.271 39.906 1.00 90.81 207 GLU A CA 1
ATOM 1652 C C . GLU A 1 207 ? -12.363 28.951 40.076 1.00 90.81 207 GLU A C 1
ATOM 1654 O O . GLU A 1 207 ? -12.961 28.669 41.115 1.00 90.81 207 GLU A O 1
ATOM 1659 N N . ARG A 1 208 ? -12.358 28.105 39.040 1.00 90.81 208 ARG A N 1
ATOM 1660 C CA . ARG A 1 208 ? -13.203 26.907 38.976 1.00 90.81 208 ARG A CA 1
ATOM 1661 C C . ARG A 1 208 ? -12.362 25.644 38.862 1.00 90.81 208 ARG A C 1
ATOM 1663 O O . ARG A 1 208 ? -11.396 25.591 38.102 1.00 90.81 208 ARG A O 1
ATOM 1670 N N . TRP A 1 209 ? -12.774 24.612 39.591 1.00 90.81 209 TRP A N 1
ATOM 1671 C CA . TRP A 1 209 ? -12.275 23.253 39.413 1.00 90.81 209 TRP A CA 1
ATOM 1672 C C . TRP A 1 209 ? -13.008 22.569 38.260 1.00 90.81 209 TRP A C 1
ATOM 1674 O O . TRP A 1 209 ? -14.238 22.583 38.203 1.00 90.81 209 TRP A O 1
ATOM 1684 N N . SER A 1 210 ? -12.252 21.945 37.366 1.00 86.94 210 SER A N 1
ATOM 1685 C CA . SER A 1 210 ? -12.763 21.065 36.318 1.00 86.94 210 SER A CA 1
ATOM 1686 C C . SER A 1 210 ? -12.137 19.682 36.462 1.00 86.94 210 SER A C 1
ATOM 1688 O O . SER A 1 210 ? -10.935 19.567 36.710 1.00 86.94 210 SER A O 1
ATOM 1690 N N . ALA A 1 211 ? -12.947 18.639 36.300 1.00 83.75 211 ALA A N 1
ATOM 1691 C CA . ALA A 1 211 ? -12.453 17.283 36.116 1.00 83.75 211 ALA A CA 1
ATOM 1692 C C . ALA A 1 211 ? -12.144 17.091 34.630 1.00 83.75 211 ALA A C 1
ATOM 1694 O O . ALA A 1 211 ? -12.999 17.355 33.786 1.00 83.75 211 ALA A O 1
ATOM 1695 N N . VAL A 1 212 ? -10.922 16.674 34.317 1.00 80.75 212 VAL A N 1
ATOM 1696 C CA . VAL A 1 212 ? -10.517 16.325 32.953 1.00 80.75 212 VAL A CA 1
ATOM 1697 C C . VAL A 1 212 ? -10.215 14.834 32.937 1.00 80.75 212 VAL A C 1
ATOM 1699 O O . VAL A 1 212 ? -9.587 14.317 33.864 1.00 80.75 212 VAL A O 1
ATOM 1702 N N . GLU A 1 213 ? -10.708 14.139 31.918 1.00 81.44 213 GLU A N 1
ATOM 1703 C CA . GLU A 1 213 ? -10.386 12.730 31.705 1.00 81.44 213 GLU A CA 1
ATOM 1704 C C . GLU A 1 213 ? -8.888 12.570 31.442 1.00 81.44 213 GLU A C 1
ATOM 1706 O O . GLU A 1 213 ? -8.293 13.286 30.628 1.00 81.44 213 GLU A O 1
ATOM 1711 N N . GLU A 1 214 ? -8.275 11.619 32.136 1.00 80.56 214 GLU A N 1
ATOM 1712 C CA . GLU A 1 214 ? -6.876 11.278 31.953 1.00 80.56 214 GLU A CA 1
ATOM 1713 C C . GLU A 1 214 ? -6.694 10.578 30.602 1.00 80.56 214 GLU A C 1
ATOM 1715 O O . GLU A 1 214 ? -7.085 9.429 30.392 1.00 80.56 214 GLU A O 1
ATOM 1720 N N . LYS A 1 215 ? -6.107 11.301 29.647 1.00 80.62 215 LYS A N 1
ATOM 1721 C CA . LYS A 1 215 ? -5.838 10.774 28.309 1.00 80.62 215 LYS A CA 1
ATOM 1722 C C . LYS A 1 215 ? -4.613 9.866 28.351 1.00 80.62 215 LYS A C 1
ATOM 1724 O O . LYS A 1 215 ? -3.485 10.345 28.442 1.00 80.62 215 LYS A O 1
ATOM 1729 N N . VAL A 1 216 ? -4.832 8.564 28.216 1.00 82.56 216 VAL A N 1
ATOM 1730 C CA . VAL A 1 216 ? -3.754 7.581 28.055 1.00 82.56 216 VAL A CA 1
ATOM 1731 C C . VAL A 1 216 ? -3.224 7.627 26.619 1.00 82.56 216 VAL A C 1
ATOM 1733 O O . VAL A 1 216 ? -3.994 7.692 25.656 1.00 82.56 216 VAL A O 1
ATOM 1736 N N . GLN A 1 217 ? -1.899 7.601 26.457 1.00 82.56 217 GLN A N 1
ATOM 1737 C CA . GLN A 1 217 ? -1.287 7.506 25.132 1.00 82.56 217 GLN A CA 1
ATOM 1738 C C . GLN A 1 217 ? -1.623 6.160 24.479 1.00 82.56 217 GLN A C 1
ATOM 1740 O O . GLN A 1 217 ? -1.496 5.100 25.090 1.00 82.56 217 GLN A O 1
ATOM 1745 N N . LYS A 1 218 ? -2.036 6.201 23.211 1.00 83.94 218 LYS A N 1
ATOM 1746 C CA . LYS A 1 218 ? -2.343 4.998 22.432 1.00 83.94 218 LYS A CA 1
ATOM 1747 C C . LYS A 1 218 ? -1.044 4.310 22.007 1.00 83.94 218 LYS A C 1
ATOM 1749 O O . LYS A 1 218 ? -0.220 4.928 21.342 1.00 83.94 218 LYS A O 1
ATOM 1754 N N . ALA A 1 219 ? -0.896 3.029 22.342 1.00 85.81 219 ALA A N 1
ATOM 1755 C CA . ALA A 1 219 ? 0.271 2.225 21.965 1.00 85.81 219 ALA A CA 1
ATOM 1756 C C . ALA A 1 219 ? 0.187 1.629 20.544 1.00 85.81 219 ALA A C 1
ATOM 1758 O O . ALA A 1 219 ? 1.203 1.212 20.002 1.00 85.81 219 ALA A O 1
ATOM 1759 N N . TYR A 1 220 ? -1.013 1.586 19.944 1.00 86.44 220 TYR A N 1
ATOM 1760 C CA . TYR A 1 220 ? -1.267 1.104 18.574 1.00 86.44 220 TYR A CA 1
ATOM 1761 C C . TYR A 1 220 ? -0.712 -0.299 18.243 1.00 86.44 220 TYR A C 1
ATOM 1763 O O . TYR A 1 220 ? -0.473 -0.620 17.082 1.00 86.44 220 TYR A O 1
ATOM 1771 N N . THR A 1 221 ? -0.547 -1.165 19.243 1.00 88.81 221 THR A N 1
ATOM 1772 C CA . THR A 1 221 ? 0.024 -2.515 19.083 1.00 88.81 221 THR A CA 1
ATOM 1773 C C . THR A 1 221 ? -0.759 -3.378 18.090 1.00 88.81 221 THR A C 1
ATOM 1775 O O . THR A 1 221 ? -0.162 -4.029 17.238 1.00 88.81 221 THR A O 1
ATOM 1778 N N . TYR A 1 222 ? -2.089 -3.285 18.127 1.00 88.75 222 TYR A N 1
ATOM 1779 C CA . TYR A 1 222 ? -3.012 -4.016 17.252 1.00 88.75 222 TYR A CA 1
ATOM 1780 C C . TYR A 1 222 ? -2.884 -3.662 15.760 1.00 88.75 222 TYR A C 1
ATOM 1782 O O . TYR A 1 222 ? -3.393 -4.392 14.913 1.00 88.75 222 TYR A O 1
ATOM 1790 N N . ILE A 1 223 ? -2.230 -2.546 15.398 1.00 92.00 223 ILE A N 1
ATOM 1791 C CA . ILE A 1 223 ? -2.064 -2.158 13.986 1.00 92.00 223 ILE A CA 1
ATOM 1792 C C . ILE A 1 223 ? -1.265 -3.218 13.228 1.00 92.00 223 ILE A C 1
ATOM 1794 O O . ILE A 1 223 ? -1.583 -3.496 12.070 1.00 92.00 223 ILE A O 1
ATOM 1798 N N . LYS A 1 224 ? -0.260 -3.827 13.872 1.00 92.38 224 LYS A N 1
ATOM 1799 C CA . LYS A 1 224 ? 0.523 -4.909 13.264 1.00 92.38 224 LYS A CA 1
ATOM 1800 C C . LYS A 1 224 ? -0.358 -6.117 12.948 1.00 92.38 224 LYS A C 1
ATOM 1802 O O . LYS A 1 224 ? -0.315 -6.610 11.825 1.00 92.38 224 LYS A O 1
ATOM 1807 N N . ASP A 1 225 ? -1.209 -6.517 13.888 1.00 93.38 225 ASP A N 1
ATOM 1808 C CA . ASP A 1 225 ? -2.101 -7.672 13.738 1.00 93.38 225 ASP A CA 1
ATOM 1809 C C . ASP A 1 225 ? -3.148 -7.443 12.642 1.00 93.38 225 ASP A C 1
ATOM 1811 O O . ASP A 1 225 ? -3.359 -8.300 11.782 1.00 93.38 225 ASP A O 1
ATOM 1815 N N . ILE A 1 226 ? -3.755 -6.251 12.615 1.00 95.25 226 ILE A N 1
ATOM 1816 C CA . ILE A 1 226 ? -4.703 -5.869 11.563 1.00 95.25 226 ILE A CA 1
ATOM 1817 C C . ILE A 1 226 ? -4.008 -5.835 10.196 1.00 95.25 226 ILE A C 1
ATOM 1819 O O . ILE A 1 226 ? -4.546 -6.367 9.226 1.00 95.25 226 ILE A O 1
ATOM 1823 N N . SER A 1 227 ? -2.809 -5.250 10.113 1.00 95.56 227 SER A N 1
ATOM 1824 C CA . SER A 1 227 ? -2.032 -5.194 8.866 1.00 95.56 227 SER A CA 1
ATOM 1825 C C . SER A 1 227 ? -1.713 -6.599 8.365 1.00 95.56 227 SER A C 1
ATOM 1827 O O . SER A 1 227 ? -1.983 -6.916 7.211 1.00 95.56 227 SER A O 1
ATOM 1829 N N . PHE A 1 228 ? -1.229 -7.479 9.240 1.00 96.06 228 PHE A N 1
ATOM 1830 C CA . PHE A 1 228 ? -0.961 -8.871 8.895 1.00 96.06 228 PHE A CA 1
ATOM 1831 C C . PHE A 1 228 ? -2.220 -9.581 8.375 1.00 96.06 228 PHE A C 1
ATOM 1833 O O . PHE A 1 228 ? -2.183 -10.189 7.306 1.00 96.06 228 PHE A O 1
ATOM 1840 N N . LYS A 1 229 ? -3.365 -9.422 9.053 1.00 95.75 229 LYS A N 1
ATOM 1841 C CA . LYS A 1 229 ? -4.645 -9.997 8.613 1.00 95.75 229 LYS A CA 1
ATOM 1842 C C . LYS A 1 229 ? -5.064 -9.509 7.220 1.00 95.75 229 LYS A C 1
ATOM 1844 O O . LYS A 1 229 ? -5.493 -10.315 6.397 1.00 95.75 229 LYS A O 1
ATOM 1849 N N . ILE A 1 230 ? -4.907 -8.213 6.934 1.00 96.62 230 ILE A N 1
ATOM 1850 C CA . ILE A 1 230 ? -5.210 -7.623 5.619 1.00 96.62 230 ILE A CA 1
ATOM 1851 C C . ILE A 1 230 ? -4.351 -8.262 4.520 1.00 96.62 230 ILE A C 1
ATOM 1853 O O . ILE A 1 230 ? -4.867 -8.635 3.463 1.00 96.62 230 ILE A O 1
ATOM 1857 N N . PHE A 1 231 ? -3.048 -8.407 4.767 1.00 95.94 231 PHE A N 1
ATOM 1858 C CA . PHE A 1 231 ? -2.124 -9.005 3.805 1.00 95.94 231 PHE A CA 1
ATOM 1859 C C . PHE A 1 231 ? -2.410 -10.487 3.578 1.00 95.94 231 PHE A C 1
ATOM 1861 O O . PHE A 1 231 ? -2.444 -10.922 2.427 1.00 95.94 231 PHE A O 1
ATOM 1868 N N . MET A 1 232 ? -2.696 -11.246 4.636 1.00 95.44 232 MET A N 1
ATOM 1869 C CA . MET A 1 232 ? -3.094 -12.650 4.508 1.00 95.44 232 MET A CA 1
ATOM 1870 C C . MET A 1 232 ? -4.377 -12.798 3.687 1.00 95.44 232 MET A C 1
ATOM 1872 O O . MET A 1 232 ? -4.415 -13.598 2.756 1.00 95.44 232 MET A O 1
ATOM 1876 N N . LYS A 1 233 ? -5.381 -11.942 3.922 1.00 93.69 233 LYS A N 1
ATOM 1877 C CA . LYS A 1 233 ? -6.626 -11.946 3.141 1.00 93.69 233 LYS A CA 1
ATOM 1878 C C . LYS A 1 233 ? -6.385 -11.710 1.649 1.00 93.69 233 LYS A C 1
ATOM 1880 O O . LYS A 1 233 ? -7.039 -12.336 0.820 1.00 93.69 233 LYS A O 1
ATOM 1885 N N . ARG A 1 234 ? -5.434 -10.840 1.286 1.00 92.50 234 ARG A N 1
ATOM 1886 C CA . ARG A 1 234 ? -5.029 -10.658 -0.118 1.00 92.50 234 ARG A CA 1
ATOM 1887 C C . ARG A 1 234 ? -4.216 -11.840 -0.652 1.00 92.50 234 ARG A C 1
ATOM 1889 O O . ARG A 1 234 ? -4.343 -12.169 -1.827 1.00 92.50 234 ARG A O 1
ATOM 1896 N N . LEU A 1 235 ? -3.359 -12.447 0.165 1.00 92.00 235 LEU A N 1
ATOM 1897 C CA . LEU A 1 235 ? -2.523 -13.576 -0.247 1.00 92.00 235 LEU A CA 1
ATOM 1898 C C . LEU A 1 235 ? -3.367 -14.819 -0.565 1.00 92.00 235 LEU A C 1
ATOM 1900 O O . LEU A 1 235 ? -3.101 -15.512 -1.546 1.00 92.00 235 LEU A O 1
ATOM 1904 N N . GLU A 1 236 ? -4.407 -15.061 0.229 1.00 91.38 236 GLU A N 1
ATOM 1905 C CA . GLU A 1 236 ? -5.344 -16.180 0.076 1.00 91.38 236 GLU A CA 1
ATOM 1906 C C . GLU A 1 236 ? -6.372 -15.967 -1.051 1.00 91.38 236 GLU A C 1
ATOM 1908 O O . GLU A 1 236 ? -6.982 -16.929 -1.531 1.00 91.38 236 GLU A O 1
ATOM 1913 N N . ASP A 1 237 ? -6.554 -14.725 -1.509 1.00 90.00 237 ASP A N 1
ATOM 1914 C CA . ASP A 1 237 ? -7.497 -14.378 -2.568 1.00 90.00 237 ASP A CA 1
ATOM 1915 C C . ASP A 1 237 ? -7.015 -14.846 -3.953 1.00 90.00 237 ASP A C 1
ATOM 1917 O O . ASP A 1 237 ? -5.989 -14.408 -4.478 1.00 90.00 237 ASP A O 1
ATOM 1921 N N . ARG A 1 238 ? -7.808 -15.729 -4.571 1.00 81.88 238 ARG A N 1
ATOM 1922 C CA . ARG A 1 238 ? -7.575 -16.285 -5.916 1.00 81.88 238 ARG A CA 1
ATOM 1923 C C . ARG A 1 238 ? -8.314 -15.541 -7.027 1.00 81.88 238 ARG A C 1
ATOM 1925 O O . ARG A 1 238 ? -8.122 -15.858 -8.197 1.00 81.88 238 ARG A O 1
ATOM 1932 N N . ILE A 1 239 ? -9.212 -14.621 -6.682 1.00 81.69 239 ILE A N 1
ATOM 1933 C CA . ILE A 1 239 ? -10.047 -13.861 -7.623 1.00 81.69 239 ILE A CA 1
ATOM 1934 C C . ILE A 1 239 ? -9.402 -12.504 -7.897 1.00 81.69 239 ILE A C 1
ATOM 1936 O O . ILE A 1 239 ? -9.408 -12.037 -9.036 1.00 81.69 239 ILE A O 1
ATOM 1940 N N . GLY A 1 240 ? -8.825 -11.896 -6.863 1.00 81.50 240 GLY A N 1
ATOM 1941 C CA . GLY A 1 240 ? -8.196 -10.590 -6.940 1.00 81.50 240 GLY A CA 1
ATOM 1942 C C . GLY A 1 240 ? -9.195 -9.435 -7.036 1.00 81.50 240 GLY A C 1
ATOM 1943 O O . GLY A 1 240 ? -10.408 -9.591 -6.855 1.00 81.50 240 GLY A O 1
ATOM 1944 N N . LEU A 1 241 ? -8.695 -8.233 -7.326 1.00 82.50 241 LEU A N 1
ATOM 1945 C CA . LEU A 1 241 ? -9.535 -7.045 -7.404 1.00 82.50 241 LEU A CA 1
ATOM 1946 C C . LEU A 1 241 ? -10.370 -7.040 -8.684 1.00 82.50 241 LEU A C 1
ATOM 1948 O O . LEU A 1 241 ? -9.853 -7.103 -9.801 1.00 82.50 241 LEU A O 1
ATOM 1952 N N . LYS A 1 242 ? -11.686 -6.854 -8.532 1.00 68.50 242 LYS A N 1
ATOM 1953 C CA . LYS A 1 242 ? -12.597 -6.671 -9.670 1.00 68.50 242 LYS A CA 1
ATOM 1954 C C . LYS A 1 242 ? -12.140 -5.481 -10.520 1.00 68.50 242 LYS A C 1
ATOM 1956 O O . LYS A 1 242 ? -11.866 -4.398 -9.997 1.00 68.50 242 LYS A O 1
ATOM 1961 N N . ARG A 1 243 ? -12.038 -5.670 -11.836 1.00 62.62 243 ARG A N 1
ATOM 1962 C CA . ARG A 1 243 ? -11.664 -4.604 -12.775 1.00 62.62 243 ARG A CA 1
ATOM 1963 C C . ARG A 1 243 ? -12.797 -3.581 -12.877 1.00 62.62 243 ARG A C 1
ATOM 1965 O O . ARG A 1 243 ? -13.968 -3.961 -12.881 1.00 62.62 243 ARG A O 1
ATOM 1972 N N . ALA A 1 244 ? -12.454 -2.298 -12.988 1.00 59.59 244 ALA A N 1
ATOM 1973 C CA . ALA A 1 244 ? -13.425 -1.301 -13.417 1.00 59.59 244 ALA A CA 1
ATOM 1974 C C . ALA A 1 244 ? -13.918 -1.693 -14.818 1.00 59.59 244 ALA A C 1
ATOM 1976 O O . ALA A 1 244 ? -13.119 -1.879 -15.738 1.00 59.59 244 ALA A O 1
ATOM 1977 N N . VAL A 1 245 ? -15.226 -1.897 -14.965 1.00 59.88 245 VAL A N 1
ATOM 1978 C CA . VAL A 1 245 ? -15.818 -2.246 -16.257 1.00 59.88 245 VAL A CA 1
ATOM 1979 C C . VAL A 1 245 ? -15.760 -1.000 -17.131 1.00 59.88 245 VAL A C 1
ATOM 1981 O O . VAL A 1 245 ? -16.455 -0.022 -16.859 1.00 59.88 245 VAL A O 1
ATOM 1984 N N . VAL A 1 246 ? -14.935 -1.029 -18.181 1.00 64.38 246 VAL A N 1
ATOM 1985 C CA . VAL A 1 246 ? -14.971 0.002 -19.221 1.00 64.38 246 VAL A CA 1
ATOM 1986 C C . VAL A 1 246 ? -16.272 -0.196 -19.981 1.00 64.38 246 VAL A C 1
ATOM 1988 O O . VAL A 1 246 ? -16.403 -1.103 -20.801 1.00 64.38 246 VAL A O 1
ATOM 1991 N N . LEU A 1 247 ? -17.265 0.623 -19.651 1.00 68.31 247 LEU A N 1
ATOM 1992 C CA . LEU A 1 247 ? -18.568 0.555 -20.293 1.00 68.31 247 LEU A CA 1
ATOM 1993 C C . LEU A 1 247 ? -18.410 0.909 -21.784 1.00 68.31 247 LEU A C 1
ATOM 1995 O O . LEU A 1 247 ? -17.681 1.859 -22.090 1.00 68.31 247 LEU A O 1
ATOM 1999 N N . PRO A 1 248 ? -19.059 0.196 -22.717 1.00 71.75 248 PRO A N 1
ATOM 2000 C CA . PRO A 1 248 ? -19.096 0.578 -24.126 1.00 71.75 248 PRO A CA 1
ATOM 2001 C C . PRO A 1 248 ? -19.622 2.012 -24.320 1.00 71.75 248 PRO A C 1
ATOM 2003 O O . PRO A 1 248 ? -20.421 2.471 -23.502 1.00 71.75 248 PRO A O 1
ATOM 2006 N N . PRO A 1 249 ? -19.255 2.721 -25.406 1.00 70.25 249 PRO A N 1
ATOM 2007 C CA . PRO A 1 249 ? -19.788 4.058 -25.702 1.00 70.25 249 PRO A CA 1
ATOM 2008 C C . PRO A 1 249 ? -21.322 4.117 -25.784 1.00 70.25 249 PRO A C 1
ATOM 2010 O O . PRO A 1 249 ? -21.911 5.168 -25.569 1.00 70.25 249 PRO A O 1
ATOM 2013 N N . THR A 1 250 ? -21.963 2.987 -26.083 1.00 76.12 250 THR A N 1
ATOM 2014 C CA . THR A 1 250 ? -23.417 2.820 -26.204 1.00 76.12 250 THR A CA 1
ATOM 2015 C C . THR A 1 250 ? -24.096 2.332 -24.920 1.00 76.12 250 THR A C 1
ATOM 2017 O O . THR A 1 250 ? -25.299 2.076 -24.934 1.00 76.12 250 THR A O 1
ATOM 2020 N N . ASP A 1 251 ? -23.356 2.158 -23.820 1.00 72.50 251 ASP A N 1
ATOM 2021 C CA . ASP A 1 251 ? -23.929 1.684 -22.561 1.00 72.50 251 ASP A CA 1
ATOM 2022 C C . ASP A 1 251 ? -24.836 2.762 -21.943 1.00 72.50 251 ASP A C 1
ATOM 2024 O O . ASP A 1 251 ? -24.383 3.893 -21.738 1.00 72.50 251 ASP A O 1
ATOM 2028 N N . PRO A 1 252 ? -26.096 2.446 -21.592 1.00 66.38 252 PRO A N 1
ATOM 2029 C CA . PRO A 1 252 ? -27.025 3.415 -21.021 1.00 66.38 252 PRO A CA 1
ATOM 2030 C C . PRO A 1 252 ? -26.542 4.048 -19.710 1.00 66.38 252 PRO A C 1
ATOM 2032 O O . PRO A 1 252 ? -26.992 5.133 -19.355 1.00 66.38 252 PRO A O 1
ATOM 2035 N N . ARG A 1 253 ? -25.590 3.431 -19.002 1.00 62.84 253 ARG A N 1
ATOM 2036 C CA . ARG A 1 253 ? -24.967 4.011 -17.803 1.00 62.84 253 ARG A CA 1
ATOM 2037 C C . ARG A 1 253 ? -23.978 5.141 -18.115 1.00 62.84 253 ARG A C 1
ATOM 2039 O O . ARG A 1 253 ? -23.654 5.901 -17.211 1.00 62.84 253 ARG A O 1
ATOM 2046 N N . ARG A 1 254 ? -23.520 5.286 -19.367 1.00 60.12 254 ARG A N 1
ATOM 2047 C CA . ARG A 1 254 ? -22.735 6.449 -19.831 1.00 60.12 254 ARG A CA 1
ATOM 2048 C C . ARG A 1 254 ? -23.601 7.649 -20.232 1.00 60.12 254 ARG A C 1
ATOM 2050 O O . ARG A 1 254 ? -23.055 8.722 -20.460 1.00 60.12 254 ARG A O 1
ATOM 2057 N N . ILE A 1 255 ? -24.922 7.484 -20.344 1.00 60.75 255 ILE A N 1
ATOM 2058 C CA . ILE A 1 255 ? -25.811 8.481 -20.965 1.00 60.75 255 ILE A CA 1
ATOM 2059 C C . ILE A 1 255 ? -25.994 9.755 -20.120 1.00 60.75 255 ILE A C 1
ATOM 2061 O O . ILE A 1 255 ? -26.431 10.762 -20.670 1.00 60.75 255 ILE A O 1
ATOM 2065 N N . SER A 1 256 ? -25.608 9.807 -18.838 1.00 53.59 256 SER A N 1
ATOM 2066 C CA . SER A 1 256 ? -25.657 11.095 -18.130 1.00 53.59 256 SER A CA 1
ATOM 2067 C C . SER A 1 256 ? -24.612 11.275 -17.031 1.00 53.59 256 SER A C 1
ATOM 2069 O O . SER A 1 256 ? -24.670 10.618 -15.993 1.00 53.59 256 SER A O 1
ATOM 2071 N N . THR A 1 257 ? -23.751 12.277 -17.207 1.00 51.09 257 THR A N 1
ATOM 2072 C CA . THR A 1 257 ? -23.036 12.970 -16.121 1.00 51.09 257 THR A CA 1
ATOM 2073 C C . THR A 1 257 ? -23.993 13.738 -15.194 1.00 51.09 257 THR A C 1
ATOM 2075 O O . THR A 1 257 ? -23.677 13.961 -14.031 1.00 51.09 257 THR A O 1
ATOM 2078 N N . HIS A 1 258 ? -25.204 14.068 -15.658 1.00 52.91 258 HIS A N 1
ATOM 2079 C CA . HIS A 1 258 ? -26.261 14.698 -14.866 1.00 52.91 258 HIS A CA 1
ATOM 2080 C C . HIS A 1 258 ? -27.590 13.956 -15.051 1.00 52.91 258 HIS A C 1
ATOM 2082 O O . HIS A 1 258 ? -28.330 14.204 -15.994 1.00 52.91 258 HIS A O 1
ATOM 2088 N N . LEU A 1 259 ? -27.899 13.049 -14.122 1.00 52.03 259 LEU A N 1
ATOM 2089 C CA . LEU A 1 259 ? -29.135 12.247 -14.070 1.00 52.03 259 LEU A CA 1
ATOM 2090 C C . LEU A 1 259 ? -30.433 13.063 -13.882 1.00 52.03 259 LEU A C 1
ATOM 2092 O O . LEU A 1 259 ? -31.516 12.488 -13.776 1.00 52.03 259 LEU A O 1
ATOM 2096 N N . ALA A 1 260 ? -30.349 14.389 -13.781 1.00 54.25 260 ALA A N 1
ATOM 2097 C CA . ALA A 1 260 ? -31.518 15.233 -13.612 1.00 54.25 260 ALA A CA 1
ATOM 2098 C C . ALA A 1 260 ? -32.260 15.363 -14.948 1.00 54.25 260 ALA A C 1
ATOM 2100 O O . ALA A 1 260 ? -31.698 15.811 -15.941 1.00 54.25 260 ALA A O 1
ATOM 2101 N N . ALA A 1 261 ? -33.553 15.032 -14.958 1.00 60.59 261 ALA A N 1
ATOM 2102 C CA . ALA A 1 261 ? -34.432 15.221 -16.118 1.00 60.59 261 ALA A CA 1
ATOM 2103 C C . ALA A 1 261 ? -34.629 16.703 -16.514 1.00 60.59 261 ALA A C 1
ATOM 2105 O O . ALA A 1 261 ? -35.292 16.995 -17.505 1.00 60.59 261 ALA A O 1
ATOM 2106 N N . VAL A 1 262 ? -34.091 17.633 -15.722 1.00 68.88 262 VAL A N 1
ATOM 2107 C CA . VAL A 1 262 ? -34.176 19.081 -15.907 1.00 68.88 262 VAL A CA 1
ATOM 2108 C C . VAL A 1 262 ? -32.755 19.622 -15.986 1.00 68.88 262 VAL A C 1
ATOM 2110 O O . VAL A 1 262 ? -31.931 19.319 -15.121 1.00 68.88 262 VAL A O 1
ATOM 2113 N N . GLU A 1 263 ? -32.478 20.426 -17.011 1.00 70.19 263 GLU A N 1
ATOM 2114 C CA . GLU A 1 263 ? -31.201 21.124 -17.136 1.00 70.19 263 GLU A CA 1
ATOM 2115 C C . GLU A 1 263 ? -30.977 22.034 -15.922 1.00 70.19 263 GLU A C 1
ATOM 2117 O O . GLU A 1 263 ? -31.877 22.753 -15.479 1.00 70.19 263 GLU A O 1
ATOM 2122 N N . SER A 1 264 ? -29.771 21.993 -15.354 1.00 69.25 264 SER A N 1
ATOM 2123 C CA . SER A 1 264 ? -29.427 22.865 -14.235 1.00 69.25 264 SER A CA 1
ATOM 2124 C C . SER A 1 264 ? -29.463 24.325 -14.677 1.00 69.25 264 SER A C 1
ATOM 2126 O O . SER A 1 264 ? -28.897 24.672 -15.715 1.00 69.25 264 SER A O 1
ATOM 2128 N N . LEU A 1 265 ? -30.038 25.194 -13.844 1.00 79.06 265 LEU A N 1
ATOM 2129 C CA . LEU A 1 265 ? -29.873 26.637 -14.001 1.00 79.06 265 LEU A CA 1
ATOM 2130 C C . LEU A 1 265 ? -28.374 26.999 -14.036 1.00 79.06 265 LEU A C 1
ATOM 2132 O O . LEU A 1 265 ? -27.572 26.337 -13.368 1.00 79.06 265 LEU A O 1
ATOM 2136 N N . PRO A 1 266 ? -27.978 28.054 -14.770 1.00 84.69 266 PRO A N 1
ATOM 2137 C CA . PRO A 1 266 ? -26.589 28.492 -14.837 1.00 84.69 266 PRO A CA 1
ATOM 2138 C C . PRO A 1 266 ? -25.978 28.691 -13.444 1.00 84.69 266 PRO A C 1
ATOM 2140 O O . PRO A 1 266 ? -26.609 29.277 -12.563 1.00 84.69 266 PRO A O 1
ATOM 2143 N N . THR A 1 267 ? -24.718 28.284 -13.250 1.00 80.38 267 THR A N 1
ATOM 2144 C CA . THR A 1 267 ? -24.016 28.327 -11.948 1.00 80.38 267 THR A CA 1
ATOM 2145 C C . THR A 1 267 ? -24.103 29.691 -11.257 1.00 80.38 267 THR A C 1
ATOM 2147 O O . THR A 1 267 ? -24.229 29.761 -10.035 1.00 80.38 267 THR A O 1
ATOM 2150 N N . ARG A 1 268 ? -24.103 30.784 -12.034 1.00 81.56 268 ARG A N 1
ATOM 2151 C CA . ARG A 1 268 ? -24.256 32.158 -11.526 1.00 81.56 268 ARG A CA 1
ATOM 2152 C C . ARG A 1 268 ? -25.585 32.375 -10.783 1.00 81.56 268 ARG A C 1
ATOM 2154 O O . ARG A 1 268 ? -25.619 33.089 -9.789 1.00 81.56 268 ARG A O 1
ATOM 2161 N N . GLU A 1 269 ? -26.667 31.764 -11.260 1.00 85.25 269 GLU A N 1
ATOM 2162 C CA . GLU A 1 269 ? -28.023 31.928 -10.723 1.00 85.25 269 GLU A CA 1
ATOM 2163 C C . GLU A 1 269 ? -28.208 31.063 -9.479 1.00 85.25 269 GLU A C 1
ATOM 2165 O O . GLU A 1 269 ? -28.758 31.525 -8.484 1.00 85.25 269 GLU A O 1
ATOM 2170 N N . LEU A 1 270 ? -27.641 29.854 -9.482 1.00 81.56 270 LEU A N 1
ATOM 2171 C CA . LEU A 1 270 ? -27.583 28.994 -8.298 1.00 81.56 270 LEU A CA 1
ATOM 2172 C C . LEU A 1 270 ? -26.758 29.627 -7.166 1.00 81.56 270 LEU A C 1
ATOM 2174 O O . LEU A 1 270 ? -27.145 29.542 -6.003 1.00 81.56 270 LEU A O 1
ATOM 2178 N N . ALA A 1 271 ? -25.639 30.281 -7.494 1.00 82.81 271 ALA A N 1
ATOM 2179 C CA . ALA A 1 271 ? -24.812 30.994 -6.523 1.00 82.81 271 ALA A CA 1
ATOM 2180 C C . ALA A 1 271 ? -25.515 32.243 -5.968 1.00 82.81 271 ALA A C 1
ATOM 2182 O O . ALA A 1 271 ? -25.482 32.468 -4.763 1.00 82.81 271 ALA A O 1
ATOM 2183 N N . ALA A 1 272 ? -26.206 33.013 -6.814 1.00 78.62 272 ALA A N 1
ATOM 2184 C CA . ALA A 1 272 ? -26.993 34.168 -6.374 1.00 78.62 272 ALA A CA 1
ATOM 2185 C C . ALA A 1 272 ? -28.202 33.767 -5.506 1.00 78.62 272 ALA A C 1
ATOM 2187 O O . ALA A 1 272 ? -28.566 34.484 -4.575 1.00 78.62 272 ALA A O 1
ATOM 2188 N N . ALA A 1 273 ? -28.805 32.606 -5.780 1.00 77.88 273 ALA A N 1
ATOM 2189 C CA . ALA A 1 273 ? -29.892 32.045 -4.980 1.00 77.88 273 ALA A CA 1
ATOM 2190 C C . ALA A 1 273 ? -29.423 31.483 -3.625 1.00 77.88 273 ALA A C 1
ATOM 2192 O O . ALA A 1 273 ? -30.247 31.298 -2.726 1.00 77.88 273 ALA A O 1
ATOM 2193 N N . LYS A 1 274 ? -28.116 31.239 -3.438 1.00 74.50 274 LYS A N 1
ATOM 2194 C CA . LYS A 1 274 ? -27.535 30.921 -2.126 1.00 74.50 274 LYS A CA 1
ATOM 2195 C C . LYS A 1 274 ? -27.455 32.188 -1.272 1.00 74.50 274 LYS A C 1
ATOM 2197 O O . LYS A 1 274 ? -26.381 32.713 -0.997 1.00 74.50 274 LYS A O 1
ATOM 2202 N N . GLN A 1 275 ? -28.608 32.670 -0.823 1.00 69.38 275 GLN A N 1
ATOM 2203 C CA . GLN A 1 275 ? -28.661 33.665 0.239 1.00 69.38 275 GLN A CA 1
ATOM 2204 C C . GLN A 1 275 ? -28.225 33.003 1.551 1.00 69.38 275 GLN A C 1
ATOM 2206 O O . GLN A 1 275 ? -28.738 31.946 1.933 1.00 69.38 275 GLN A O 1
ATOM 2211 N N . SER A 1 276 ? -27.243 33.605 2.226 1.00 67.88 276 SER A N 1
ATOM 2212 C CA . SER A 1 276 ? -26.877 33.225 3.591 1.00 67.88 276 SER A CA 1
ATOM 2213 C C . SER A 1 276 ? -28.115 33.320 4.482 1.00 67.88 276 SER A C 1
ATOM 2215 O O . SER A 1 276 ? -28.878 34.279 4.390 1.00 67.88 276 SER A O 1
ATOM 2217 N N . ARG A 1 277 ? -28.321 32.339 5.367 1.00 65.94 277 ARG A N 1
ATOM 2218 C CA . ARG A 1 277 ? -29.400 32.403 6.372 1.00 65.94 277 ARG A CA 1
ATOM 2219 C C . ARG A 1 277 ? -29.165 33.492 7.419 1.00 65.94 277 ARG A C 1
ATOM 2221 O O . ARG A 1 277 ? -30.075 33.802 8.180 1.00 65.94 277 ARG A O 1
ATOM 2228 N N . PHE A 1 278 ? -27.956 34.040 7.467 1.00 68.00 278 PHE A N 1
ATOM 2229 C CA . PHE A 1 278 ? -27.594 35.139 8.341 1.00 68.00 278 PHE A CA 1
ATOM 2230 C C . PHE A 1 278 ? -27.731 36.442 7.559 1.00 68.00 278 PHE A C 1
ATOM 2232 O O . PHE A 1 278 ? -27.001 36.675 6.593 1.00 68.00 278 PHE A O 1
ATOM 2239 N N . THR A 1 279 ? -28.685 37.276 7.965 1.00 70.31 279 THR A N 1
ATOM 2240 C CA . THR A 1 279 ? -28.723 38.680 7.556 1.00 70.31 279 THR A CA 1
ATOM 2241 C C . THR A 1 279 ? -27.466 39.372 8.089 1.00 70.31 279 THR A C 1
ATOM 2243 O O . THR A 1 279 ? -27.134 39.152 9.258 1.00 70.31 279 THR A O 1
ATOM 2246 N N . PRO A 1 280 ? -26.761 40.186 7.282 1.00 65.00 280 PRO A N 1
ATOM 2247 C CA . PRO A 1 280 ? -25.685 41.026 7.797 1.00 65.00 280 PRO A CA 1
ATOM 2248 C C . PRO A 1 280 ? -26.240 41.887 8.937 1.00 65.00 280 PRO A C 1
ATOM 2250 O O . PRO A 1 280 ? -27.335 42.433 8.798 1.00 65.00 280 PRO A O 1
ATOM 2253 N N . ALA A 1 281 ? -25.535 41.948 10.066 1.00 67.38 281 ALA A N 1
ATOM 2254 C CA . ALA A 1 281 ? -25.898 42.857 11.148 1.00 67.38 281 ALA A CA 1
ATOM 2255 C C . ALA A 1 281 ? -25.796 44.306 10.636 1.00 67.38 281 ALA A C 1
ATOM 2257 O O . ALA A 1 281 ? -24.804 44.643 9.986 1.00 67.38 281 ALA A O 1
ATOM 2258 N N . GLU A 1 282 ? -26.842 45.103 10.877 1.00 60.00 282 GLU A N 1
ATOM 2259 C CA . GLU A 1 282 ? -26.883 46.548 10.590 1.00 60.00 282 GLU A CA 1
ATOM 2260 C C . GLU A 1 282 ? -25.899 47.342 11.457 1.00 60.00 282 GLU A C 1
ATOM 2262 O O . GLU A 1 282 ? -25.723 46.978 12.645 1.00 60.00 282 GLU A O 1
#

Sequence (282 aa):
MEEIEEREAADIVYGEKDDDDDETVESESEDETEVIGPGISKMSNDEDVKSLLDDHCALVFVTQLIQLAKLKVDGNCLVKGCRSIVEIKLDKVGSAVYSTWICENSHVKYKWCSQPVMNRRFLSGDLLITSAVLLSGNNFLKMKLFADFMKLYFPSKSSFNRIQTVYLVPSIEEYWLSQQDAILEDIKDKEIIVLGMYHRTFNKKSERWSAVEEKVQKAYTYIKDISFKIFMKRLEDRIGLKRAVVLPPTDPRRISTHLAAVESLPTRELAAAKQSRFTPAE

Foldseek 3Di:
DDDDDDDPDPPPPPPPPPCPPPPPFPDQAPDLPPDDWPAAAEDADLVSVVCVLPDDDDDDDPVVVVVVVVVPDDQADPDVPGGFGWDWDWDDDAQKIKTWTAGPVGDTRTIHIPAHAAGSRHGVVQLVQLLCCVLVVHDPVVVVVVCVVVVGRHHDPVSSVQLCVQQQPVLVVVVVVVVVVVVCVVPVPPDDDPDFDWDWDADPVVRDIDTDGDDDDDPSPCSSVSSSRSVVSQNPDPPHGDTDDPDPPPHPVPVDPDPDPDDDDPPVVVVVVPDDPDDPDD

Radius of gyration: 27.22 Å; chains: 1; bounding box: 61×69×72 Å

pLDDT: mean 80.49, std 17.92, range [31.45, 97.62]

Secondary structure (DSSP, 8-state):
--------------------------PPPS-TTS---TB--B--SHHHHHHHHHSPP----HHHHHHHHHHHS-SB--STT--PBEEEEEEEETTEEEEEEEETT--EEEEEESS-B-GGG-BHHHHHHHHHHHHTT--H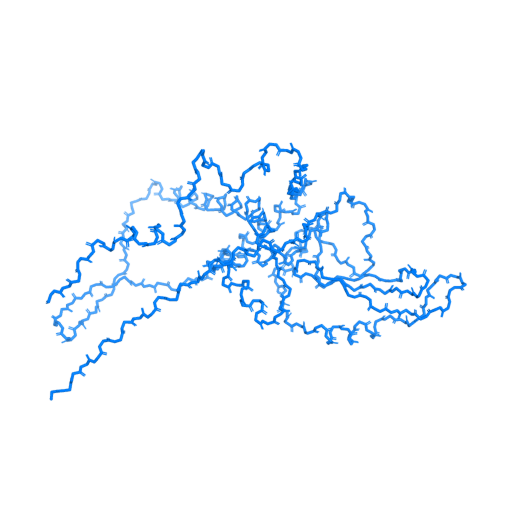HHHHHHHHHHT-----HHHHHHHIIIIIHHHHHHHHHHHHHHHHHHHTTS-------EEEEEETTTTEEEEEE--PPP--THHHHHHHHHHHHHHH-SS-SPPP----TT-GGGS-S---SSPPPPHHHHHHH---SSPPP-